Protein AF-A0A0N8GMM8-F1 (afdb_monomer_lite)

Organism: NCBI:txid229921

Secondary structure (DSSP, 8-state):
---EEEEBP--S-HHHHHHHHHHHHHHHHHHHHHHHH-----HHHHHHHHHHHHHHHHHHHHHHHHHHS--EEEE-SSEEEEE-SS-SS-EEEEGGGEEEEEEEEETTTTEEEEEEEESTTSPPEEEEGGGBSSHHHHHHHHHHHHHHHHHHHHHHHHHHHHHHHTS-------------SS-EEEEEEEEEETTTTEEEEEEEEE-SSHHHHHHHHHHS---STTEEEEEE-TTS-EEEE-SS-EEE-

Radius of gyration: 29.94 Å; chains: 1; bounding box: 63×40×87 Å

Foldseek 3Di:
DDKDKAFWDDDPCVVVLVVLVVVLVVLVVVVVCCVPVVDCDDPVVVVVSVCSNVVSVVVNVVVVVCVVDTWMWMQDLQWIWTDDDPDPDIDIDGLVQFPDWDFDQDPVVRFTWTWGDGHPPDDIDTGTPNGHPCVPVVSVVNVVSSVVSVVVVVVVVVVVVVVVVVPPPPDPDDDPDDPPQAKAWDDWDWDDDVVVRDIAIETEIEGADPVRLVVVQVVDAADDQRYKYWYQYPVRKIWIAHNVGIDID

Structure (mmCIF, N/CA/C/O backbone):
data_AF-A0A0N8GMM8-F1
#
_entry.id   AF-A0A0N8GMM8-F1
#
loop_
_atom_site.group_PDB
_atom_site.id
_atom_site.type_symbol
_atom_site.label_atom_id
_atom_site.label_alt_id
_atom_site.label_comp_id
_atom_site.label_asym_id
_atom_site.label_entity_id
_atom_site.label_seq_id
_atom_site.pdbx_PDB_ins_code
_atom_site.Cartn_x
_atom_site.Cartn_y
_atom_site.Cartn_z
_atom_site.occupancy
_atom_site.B_iso_or_equiv
_atom_site.auth_seq_id
_atom_site.auth_comp_id
_atom_site.auth_asym_id
_atom_site.auth_atom_id
_atom_site.pdbx_PDB_model_num
ATOM 1 N N . MET A 1 1 ? -2.328 -18.191 6.625 1.00 55.59 1 MET A N 1
ATOM 2 C CA . MET A 1 1 ? -2.722 -17.843 5.240 1.00 55.59 1 MET A CA 1
ATOM 3 C C . MET A 1 1 ? -1.624 -18.274 4.293 1.00 55.59 1 MET A C 1
ATOM 5 O O . MET A 1 1 ? -0.471 -18.222 4.694 1.00 55.59 1 MET A O 1
ATOM 9 N N . GLN A 1 2 ? -1.973 -18.723 3.088 1.00 65.06 2 GLN A N 1
ATOM 10 C CA . GLN A 1 2 ? -0.999 -19.097 2.061 1.00 65.06 2 GLN A CA 1
ATOM 11 C C . GLN A 1 2 ? -0.524 -17.836 1.319 1.00 65.06 2 GLN A C 1
ATOM 13 O O . GLN A 1 2 ? -1.350 -17.007 0.934 1.00 65.06 2 GLN A O 1
ATOM 18 N N . GLU A 1 3 ? 0.791 -17.688 1.150 1.00 73.06 3 GLU A N 1
ATOM 19 C CA . GLU A 1 3 ? 1.417 -16.602 0.383 1.00 73.06 3 GLU A CA 1
ATOM 20 C C . GLU A 1 3 ? 0.880 -16.597 -1.055 1.00 73.06 3 GLU A C 1
ATOM 22 O O . GLU A 1 3 ? 0.891 -17.623 -1.738 1.00 73.06 3 GLU A O 1
ATOM 27 N N . THR A 1 4 ? 0.371 -15.450 -1.507 1.00 76.75 4 THR A N 1
ATOM 28 C CA . THR A 1 4 ? -0.183 -15.288 -2.858 1.00 76.75 4 THR A CA 1
ATOM 29 C C . THR A 1 4 ? 0.631 -14.261 -3.632 1.00 76.75 4 THR A C 1
ATOM 31 O O . THR A 1 4 ? 0.754 -13.117 -3.202 1.00 76.75 4 THR A O 1
ATOM 34 N N . LYS A 1 5 ? 1.177 -14.658 -4.785 1.00 75.12 5 LYS A N 1
ATOM 35 C CA . LYS A 1 5 ? 2.000 -13.793 -5.641 1.00 75.12 5 LYS A CA 1
ATOM 36 C C . LYS A 1 5 ? 1.261 -13.434 -6.918 1.00 75.12 5 LYS A C 1
ATOM 38 O O . LYS A 1 5 ? 0.792 -14.316 -7.633 1.00 75.12 5 LYS A O 1
ATOM 43 N N . PHE A 1 6 ? 1.221 -12.144 -7.224 1.00 70.50 6 PHE A N 1
ATOM 44 C CA . PHE A 1 6 ? 0.694 -11.602 -8.467 1.00 70.50 6 PHE A CA 1
ATOM 45 C C . PHE A 1 6 ? 1.817 -10.955 -9.262 1.00 70.50 6 PHE A C 1
ATOM 47 O O . PHE A 1 6 ? 2.518 -10.076 -8.762 1.00 70.50 6 PHE A O 1
ATOM 54 N N . ALA A 1 7 ? 1.968 -11.368 -10.517 1.00 67.50 7 ALA A N 1
ATOM 55 C CA . ALA A 1 7 ? 2.787 -10.633 -11.467 1.00 67.50 7 ALA A CA 1
ATOM 56 C C . ALA A 1 7 ? 2.013 -9.391 -11.928 1.00 67.50 7 ALA A C 1
ATOM 58 O O . ALA A 1 7 ? 0.863 -9.490 -12.360 1.00 67.50 7 ALA A O 1
ATOM 59 N N . LEU A 1 8 ? 2.642 -8.223 -11.840 1.00 65.69 8 LEU A N 1
ATOM 60 C CA . LEU A 1 8 ? 2.129 -7.003 -12.444 1.00 65.69 8 LEU A CA 1
ATOM 61 C C . LEU A 1 8 ? 2.438 -7.027 -13.947 1.00 65.69 8 LEU A C 1
ATOM 63 O O . LEU A 1 8 ? 3.500 -7.475 -14.394 1.00 65.69 8 LEU A O 1
ATOM 67 N N . ARG A 1 9 ? 1.473 -6.559 -14.738 1.00 61.53 9 ARG A N 1
ATOM 68 C CA . ARG A 1 9 ? 1.496 -6.590 -16.196 1.00 61.53 9 ARG A CA 1
ATOM 69 C C . ARG A 1 9 ? 2.729 -5.842 -16.694 1.00 61.53 9 ARG A C 1
ATOM 71 O O . ARG A 1 9 ? 2.879 -4.637 -16.480 1.00 61.53 9 ARG A O 1
ATOM 78 N N . LYS A 1 10 ? 3.601 -6.539 -17.428 1.00 55.66 10 LYS A N 1
ATOM 79 C CA . LYS A 1 10 ? 4.650 -5.883 -18.216 1.00 55.66 10 LYS A CA 1
ATOM 80 C C . LYS A 1 10 ? 3.938 -4.970 -19.216 1.00 55.66 10 LYS A C 1
ATOM 82 O O . LYS A 1 10 ? 3.247 -5.456 -20.113 1.00 55.66 10 LYS A O 1
ATOM 87 N N . LYS A 1 11 ? 4.095 -3.645 -19.085 1.00 53.28 11 LYS A N 1
ATOM 88 C CA . LYS A 1 11 ? 3.743 -2.697 -20.161 1.00 53.28 11 LYS A CA 1
ATOM 89 C C . LYS A 1 11 ? 4.318 -3.272 -21.464 1.00 53.28 11 LYS A C 1
ATOM 91 O O . LYS A 1 11 ? 5.389 -3.873 -21.402 1.00 53.28 11 LYS A O 1
ATOM 96 N N . LYS A 1 12 ? 3.627 -3.159 -22.610 1.00 49.91 12 LYS A N 1
ATOM 97 C CA . LYS A 1 12 ? 4.082 -3.682 -23.922 1.00 49.91 12 LYS A CA 1
ATOM 98 C C . LYS A 1 12 ? 5.431 -3.060 -24.323 1.00 49.91 12 LYS A C 1
ATOM 100 O O . LYS A 1 12 ? 5.503 -2.154 -25.141 1.00 49.91 12 LYS A O 1
ATOM 105 N N . ILE A 1 13 ? 6.503 -3.546 -23.716 1.00 51.81 13 ILE A N 1
ATOM 106 C CA . ILE A 1 13 ? 7.885 -3.108 -23.889 1.00 51.81 13 ILE A CA 1
ATOM 107 C C . ILE A 1 13 ? 8.495 -3.833 -25.094 1.00 51.81 13 ILE A C 1
ATOM 109 O O . ILE A 1 13 ? 9.453 -3.344 -25.674 1.00 51.81 13 ILE A O 1
ATOM 113 N N . GLY A 1 14 ? 7.895 -4.945 -25.542 1.00 48.00 14 GLY A N 1
ATOM 114 C CA . GLY A 1 14 ? 8.404 -5.776 -26.637 1.00 48.00 14 GLY A CA 1
ATOM 115 C C . GLY A 1 14 ? 8.616 -5.035 -27.963 1.00 48.00 14 GLY A C 1
ATOM 116 O O . GLY A 1 14 ? 9.670 -5.186 -28.567 1.00 48.00 14 GLY A O 1
ATOM 117 N N . CYS A 1 15 ? 7.680 -4.183 -28.403 1.00 50.16 15 CYS A N 1
ATOM 118 C CA . CYS A 1 15 ? 7.857 -3.431 -29.656 1.00 50.16 15 CYS A CA 1
ATOM 119 C C . CYS A 1 15 ? 8.945 -2.354 -29.553 1.00 50.16 15 CYS A C 1
ATOM 121 O O . CYS A 1 15 ? 9.707 -2.164 -30.498 1.00 50.16 15 CYS A O 1
ATOM 123 N N . VAL A 1 16 ? 9.048 -1.680 -28.403 1.00 55.53 16 VAL A N 1
ATOM 124 C CA . VAL A 1 16 ? 10.102 -0.683 -28.155 1.00 55.53 16 VAL A CA 1
ATOM 125 C C . VAL A 1 16 ? 11.463 -1.370 -28.050 1.00 55.53 16 VAL A C 1
ATOM 127 O O . VAL A 1 16 ? 12.435 -0.876 -28.606 1.00 55.53 16 VAL A O 1
ATOM 130 N N . PHE A 1 17 ? 11.518 -2.541 -27.413 1.00 58.94 17 PHE A N 1
ATOM 131 C CA . PHE A 1 17 ? 12.722 -3.354 -27.269 1.00 58.94 17 PHE A CA 1
ATOM 132 C C . PHE A 1 17 ? 13.253 -3.833 -28.623 1.00 58.94 17 PHE A C 1
ATOM 134 O O . PHE A 1 17 ? 14.419 -3.607 -28.920 1.00 58.94 17 PHE A O 1
ATOM 141 N N . ILE A 1 18 ? 12.398 -4.402 -29.483 1.00 62.62 18 ILE A N 1
ATOM 142 C CA . ILE A 1 18 ? 12.801 -4.842 -30.830 1.00 62.62 18 ILE A CA 1
ATOM 143 C C . ILE A 1 18 ? 13.294 -3.651 -31.664 1.00 62.62 18 ILE A C 1
ATOM 145 O O . ILE A 1 18 ? 14.348 -3.739 -32.293 1.00 62.62 18 ILE A O 1
ATOM 149 N N . GLY A 1 19 ? 12.572 -2.524 -31.630 1.00 61.94 19 GLY A N 1
ATOM 150 C CA . GLY A 1 19 ? 12.969 -1.304 -32.336 1.00 61.94 19 GLY A CA 1
ATOM 151 C C . GLY A 1 19 ? 14.328 -0.768 -31.878 1.00 61.94 19 GLY A C 1
ATOM 152 O O . GLY A 1 19 ? 15.179 -0.472 -32.714 1.00 61.94 19 GLY A O 1
ATOM 153 N N . LEU A 1 20 ? 14.569 -0.705 -30.563 1.00 63.50 20 LEU A N 1
ATOM 154 C CA . LEU A 1 20 ? 15.839 -0.228 -30.008 1.00 63.50 20 LEU A CA 1
ATOM 155 C C . LEU A 1 20 ? 16.997 -1.205 -30.233 1.00 63.50 20 LEU A C 1
ATOM 157 O O . LEU A 1 20 ? 18.107 -0.759 -30.507 1.00 63.50 20 LEU A O 1
ATOM 161 N N . SER A 1 21 ? 16.764 -2.516 -30.133 1.00 63.47 21 SER A N 1
ATOM 162 C CA . SER A 1 21 ? 17.795 -3.528 -30.389 1.00 63.47 21 SER A CA 1
ATOM 163 C C . SER A 1 21 ? 18.274 -3.481 -31.837 1.00 63.47 21 SER A C 1
ATOM 165 O O . SER A 1 21 ? 19.478 -3.516 -32.077 1.00 63.47 21 SER A O 1
ATOM 167 N N . LEU A 1 22 ? 17.356 -3.327 -32.798 1.00 67.25 22 LEU A N 1
ATOM 168 C CA . LEU A 1 22 ? 17.721 -3.115 -34.200 1.00 67.25 22 LEU A CA 1
ATOM 169 C C . LEU A 1 22 ? 18.524 -1.819 -34.369 1.00 67.25 22 LEU A C 1
ATOM 171 O O . LEU A 1 22 ? 19.563 -1.829 -35.025 1.00 67.25 22 LEU A O 1
ATOM 175 N N . PHE A 1 23 ? 18.105 -0.727 -33.722 1.00 65.00 23 PHE A N 1
ATOM 176 C CA . PHE A 1 23 ? 18.811 0.558 -33.780 1.00 65.00 23 PHE A CA 1
ATOM 177 C C . PHE A 1 23 ? 20.231 0.487 -33.193 1.00 65.00 23 PHE A C 1
ATOM 179 O O . PHE A 1 23 ? 21.165 1.060 -33.751 1.00 65.00 23 PHE A O 1
ATOM 186 N N . PHE A 1 24 ? 20.416 -0.259 -32.101 1.00 67.56 24 PHE A N 1
ATOM 187 C CA . PHE A 1 24 ? 21.717 -0.493 -31.476 1.00 67.56 24 PHE A CA 1
ATOM 188 C C . PHE A 1 24 ? 22.650 -1.317 -32.375 1.00 67.56 24 PHE A C 1
ATOM 190 O O . PHE A 1 24 ? 23.814 -0.954 -32.545 1.00 67.56 24 PHE A O 1
ATOM 197 N N . ILE A 1 25 ? 22.135 -2.376 -33.013 1.00 71.69 25 ILE A N 1
ATOM 198 C CA . ILE A 1 25 ? 22.893 -3.172 -33.992 1.00 71.69 25 ILE A CA 1
ATOM 199 C C . ILE A 1 25 ? 23.332 -2.287 -35.167 1.00 71.69 25 ILE A C 1
ATOM 201 O O . ILE A 1 25 ? 24.504 -2.313 -35.539 1.00 71.69 25 ILE A O 1
ATOM 205 N N . PHE A 1 26 ? 22.439 -1.447 -35.702 1.00 68.25 26 PHE A N 1
ATOM 206 C CA . PHE A 1 26 ? 22.791 -0.480 -36.749 1.00 68.25 26 PHE A CA 1
ATOM 207 C C . PHE A 1 26 ? 23.859 0.523 -36.290 1.00 68.25 26 PHE A C 1
ATOM 209 O O . PHE A 1 26 ? 24.772 0.825 -37.058 1.00 68.25 26 PHE A O 1
ATOM 216 N N . GLY A 1 27 ? 23.794 0.993 -35.041 1.00 67.50 27 GLY A N 1
ATOM 217 C CA . GLY A 1 27 ? 24.806 1.871 -34.449 1.00 67.50 27 GLY A CA 1
ATOM 218 C C . GLY A 1 27 ? 26.192 1.223 -34.365 1.00 67.50 27 GLY A C 1
ATOM 219 O O . GLY A 1 27 ? 27.181 1.847 -34.747 1.00 67.50 27 GLY A O 1
ATOM 220 N N . ILE A 1 28 ? 26.271 -0.044 -33.942 1.00 70.31 28 ILE A N 1
ATOM 221 C CA . ILE A 1 28 ? 27.531 -0.807 -33.924 1.00 70.31 28 ILE A CA 1
ATOM 222 C C . ILE A 1 28 ? 28.065 -0.999 -35.344 1.00 70.31 28 ILE A C 1
ATOM 224 O O . ILE A 1 28 ? 29.244 -0.752 -35.586 1.00 70.31 28 ILE A O 1
ATOM 228 N N . VAL A 1 29 ? 27.215 -1.404 -36.292 1.00 70.81 29 VAL A N 1
ATOM 229 C CA . VAL A 1 29 ? 27.623 -1.611 -37.690 1.00 70.81 29 VAL A CA 1
ATOM 230 C C . VAL A 1 29 ? 28.161 -0.315 -38.297 1.00 70.81 29 VAL A C 1
ATOM 232 O O . VAL A 1 29 ? 29.208 -0.340 -38.938 1.00 70.81 29 VAL A O 1
ATOM 235 N N . ALA A 1 30 ? 27.507 0.823 -38.047 1.00 66.44 30 ALA A N 1
ATOM 236 C CA . ALA A 1 30 ? 27.977 2.128 -38.502 1.00 66.44 30 ALA A CA 1
ATOM 237 C C . ALA A 1 30 ? 29.319 2.520 -37.861 1.00 66.44 30 ALA A C 1
ATOM 239 O O . ALA A 1 30 ? 30.209 2.997 -38.561 1.00 66.44 30 ALA A O 1
ATOM 240 N N . ALA A 1 31 ? 29.504 2.277 -36.559 1.00 65.69 31 ALA A N 1
ATOM 241 C CA . ALA A 1 31 ? 30.761 2.557 -35.865 1.00 65.69 31 ALA A CA 1
ATOM 242 C C . ALA A 1 31 ? 31.920 1.684 -36.378 1.00 65.69 31 ALA A C 1
ATOM 244 O O . ALA A 1 31 ? 33.008 2.195 -36.643 1.00 65.69 31 ALA A O 1
ATOM 245 N N . VAL A 1 32 ? 31.680 0.384 -36.578 1.00 68.06 32 VAL A N 1
ATOM 246 C CA . VAL A 1 32 ? 32.664 -0.562 -37.128 1.00 68.06 32 VAL A CA 1
ATOM 247 C C . VAL A 1 32 ? 32.999 -0.215 -38.579 1.00 68.06 32 VAL A C 1
ATOM 249 O O . VAL A 1 32 ? 34.173 -0.183 -38.942 1.00 68.06 32 VAL A O 1
ATOM 252 N N . ALA A 1 33 ? 31.997 0.118 -39.398 1.00 65.06 33 ALA A N 1
ATOM 253 C CA . ALA A 1 33 ? 32.210 0.597 -40.760 1.00 65.06 33 ALA A CA 1
ATOM 254 C C . ALA A 1 33 ? 33.059 1.877 -40.773 1.00 65.06 33 ALA A C 1
ATOM 256 O O . ALA A 1 33 ? 33.990 1.978 -41.564 1.00 65.06 33 ALA A O 1
ATOM 257 N N . ASN A 1 34 ? 32.815 2.815 -39.856 1.00 63.66 34 ASN A N 1
ATOM 258 C CA . ASN A 1 34 ? 33.606 4.039 -39.735 1.00 63.66 34 ASN A CA 1
ATOM 259 C C . ASN A 1 34 ? 35.070 3.757 -39.350 1.00 63.66 34 ASN A C 1
ATOM 261 O O . ASN A 1 34 ? 35.981 4.389 -39.878 1.00 63.66 34 ASN A O 1
ATOM 265 N N . MET A 1 35 ? 35.293 2.783 -38.461 1.00 63.09 35 MET A N 1
ATOM 266 C CA . MET A 1 35 ? 36.619 2.414 -37.951 1.00 63.09 35 MET A CA 1
ATOM 267 C C . MET A 1 35 ? 37.453 1.612 -38.964 1.00 63.09 35 MET A C 1
ATOM 269 O O . MET A 1 35 ? 38.666 1.785 -39.022 1.00 63.09 35 MET A O 1
ATOM 273 N N . ILE A 1 36 ? 36.816 0.752 -39.769 1.00 65.69 36 ILE A N 1
ATOM 274 C CA . ILE A 1 36 ? 37.492 -0.104 -40.761 1.00 65.69 36 ILE A CA 1
ATOM 275 C C . ILE A 1 36 ? 37.637 0.602 -42.115 1.00 65.69 36 ILE A C 1
ATOM 277 O O . ILE A 1 36 ? 38.670 0.476 -42.768 1.00 65.69 36 ILE A O 1
ATOM 281 N N . LEU A 1 37 ? 36.610 1.335 -42.557 1.00 59.81 37 LEU A N 1
ATOM 282 C CA . LEU A 1 37 ? 36.553 1.928 -43.899 1.00 59.81 37 LEU A CA 1
ATOM 283 C C . LEU A 1 37 ? 37.004 3.396 -43.933 1.00 59.81 37 LEU A C 1
ATOM 285 O O . LEU A 1 37 ? 36.969 4.011 -44.995 1.00 59.81 37 LEU A O 1
ATOM 289 N N . ASN A 1 38 ? 37.440 3.955 -42.796 1.00 59.94 38 ASN A N 1
ATOM 290 C CA . ASN A 1 38 ? 37.986 5.313 -42.684 1.00 59.94 38 ASN A CA 1
ATOM 291 C C . ASN A 1 38 ? 37.037 6.398 -43.240 1.00 59.94 38 ASN A C 1
ATOM 293 O O . ASN A 1 38 ? 37.468 7.397 -43.820 1.00 59.94 38 ASN A O 1
ATOM 297 N N . PHE A 1 39 ? 35.723 6.193 -43.093 1.00 57.31 39 PHE A N 1
ATOM 298 C CA . PHE A 1 39 ? 34.734 7.194 -43.480 1.00 57.31 39 PHE A CA 1
ATOM 299 C C . PHE A 1 39 ? 34.878 8.420 -42.565 1.00 57.31 39 PHE A C 1
ATOM 301 O O . PHE A 1 39 ? 34.863 8.329 -41.342 1.00 57.31 39 PHE A O 1
ATOM 308 N N . SER A 1 40 ? 35.032 9.604 -43.151 1.00 57.72 40 SER A N 1
ATOM 309 C CA . SER A 1 40 ? 35.001 10.861 -42.403 1.00 57.72 40 SER A CA 1
ATOM 310 C C . SER A 1 40 ? 33.545 11.298 -42.245 1.00 57.72 40 SER A C 1
ATOM 312 O O . SER A 1 40 ? 33.056 12.176 -42.953 1.00 57.72 40 SER A O 1
ATOM 314 N N . PHE A 1 41 ? 32.806 10.656 -41.340 1.00 55.53 41 PHE A N 1
ATOM 315 C CA . PHE A 1 41 ? 31.598 11.294 -40.826 1.00 55.53 41 PHE A CA 1
ATOM 316 C C . PHE A 1 41 ? 32.028 12.509 -40.002 1.00 55.53 41 PHE A C 1
ATOM 318 O O . PHE A 1 41 ? 32.952 12.409 -39.193 1.00 55.53 41 PHE A O 1
ATOM 325 N N . SER A 1 42 ? 31.396 13.668 -40.230 1.00 59.50 42 SER A N 1
ATOM 326 C CA . SER A 1 42 ? 31.729 14.890 -39.491 1.00 59.50 42 SER A CA 1
ATOM 327 C C . SER A 1 42 ? 31.742 14.596 -37.988 1.00 59.50 42 SER A C 1
ATOM 329 O O . SER A 1 42 ? 30.945 13.793 -37.493 1.00 59.50 42 SER A O 1
ATOM 331 N N . THR A 1 43 ? 32.662 15.218 -37.252 1.00 61.47 43 THR A N 1
ATOM 332 C CA . THR A 1 43 ? 32.881 14.981 -35.813 1.00 61.47 43 THR A C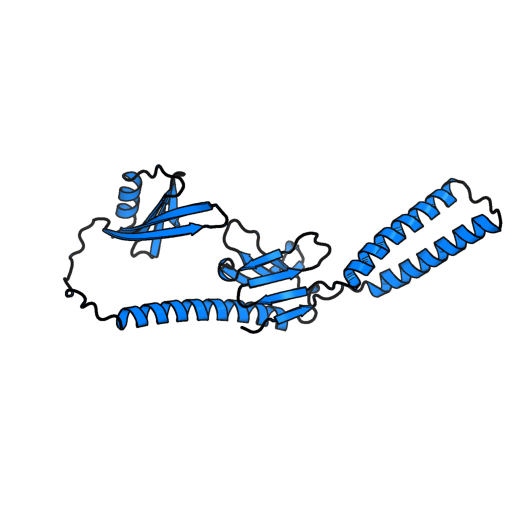A 1
ATOM 333 C C . THR A 1 43 ? 31.586 15.030 -34.995 1.00 61.47 43 THR A C 1
ATOM 335 O O . THR A 1 43 ? 31.440 14.299 -34.018 1.00 61.47 43 THR A O 1
ATOM 338 N N . VAL A 1 44 ? 30.602 15.813 -35.440 1.00 59.03 44 VAL A N 1
ATOM 339 C CA . VAL A 1 44 ? 29.260 15.903 -34.854 1.00 59.03 44 VAL A CA 1
ATOM 340 C C . VAL A 1 44 ? 28.463 14.604 -35.016 1.00 59.03 44 VAL A C 1
ATOM 342 O O . VAL 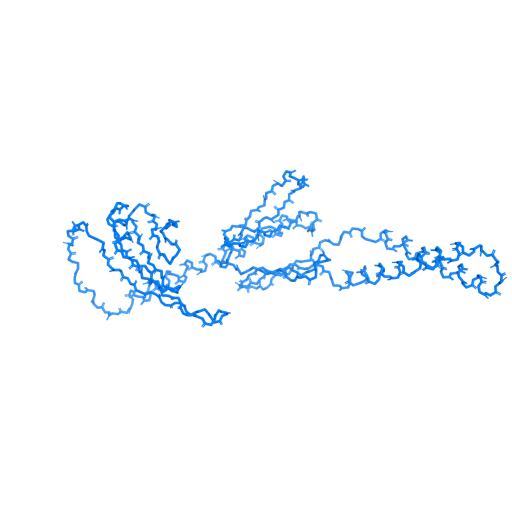A 1 44 ? 27.874 14.134 -34.046 1.00 59.03 44 VAL A O 1
ATOM 345 N N . LEU A 1 45 ? 28.466 13.988 -36.201 1.00 62.72 45 LEU A N 1
ATOM 346 C CA . LEU A 1 45 ? 27.726 12.749 -36.468 1.00 62.72 45 LEU A CA 1
ATOM 347 C C . LEU A 1 45 ? 28.322 11.551 -35.719 1.00 62.72 45 LEU A C 1
ATOM 349 O O . LEU A 1 45 ? 27.576 10.743 -35.167 1.00 62.72 45 LEU A O 1
ATOM 353 N N . GLY A 1 46 ? 29.654 11.480 -35.625 1.00 63.56 46 GLY A N 1
ATOM 354 C CA . GLY A 1 46 ? 30.338 10.473 -34.807 1.00 63.56 46 GLY A CA 1
ATOM 355 C C . GLY A 1 46 ? 30.022 10.620 -33.314 1.00 63.56 46 GLY A C 1
ATOM 356 O O . GLY A 1 46 ? 29.693 9.641 -32.647 1.00 63.56 46 GLY A O 1
ATOM 357 N N . SER A 1 47 ? 30.030 11.855 -32.804 1.00 62.66 47 SER A N 1
ATOM 358 C CA . SER A 1 47 ? 29.677 12.152 -31.406 1.00 62.66 47 SER A CA 1
ATOM 359 C C . SER A 1 47 ? 28.225 11.784 -31.087 1.00 62.66 47 SER A C 1
ATOM 361 O O . SER A 1 47 ? 27.945 11.196 -30.042 1.00 62.66 47 SER A O 1
ATOM 363 N N . LEU A 1 48 ? 27.300 12.091 -32.004 1.00 64.62 48 LEU A N 1
ATOM 364 C CA . LEU A 1 48 ? 25.880 11.774 -31.860 1.00 64.62 48 LEU A CA 1
ATOM 365 C C . LEU A 1 48 ? 25.642 10.259 -31.847 1.00 64.62 48 LEU A C 1
ATOM 367 O O . LEU A 1 48 ? 24.859 9.770 -31.036 1.00 64.62 48 LEU A O 1
ATOM 371 N N . ALA A 1 49 ? 26.348 9.517 -32.706 1.00 65.94 49 ALA A N 1
ATOM 372 C CA . ALA A 1 49 ? 26.277 8.060 -32.755 1.00 65.94 49 ALA A CA 1
ATOM 373 C C . ALA A 1 49 ? 26.789 7.421 -31.454 1.00 65.94 49 ALA A C 1
ATOM 375 O O . ALA A 1 49 ? 26.139 6.523 -30.924 1.00 65.94 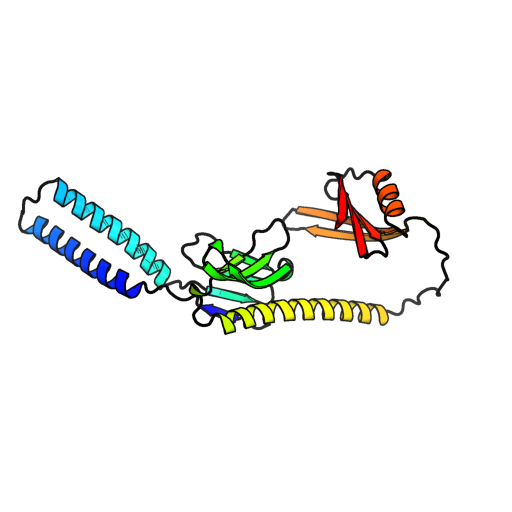49 ALA A O 1
ATOM 376 N N . ILE A 1 50 ? 27.896 7.917 -30.888 1.00 67.06 50 ILE A N 1
ATOM 377 C CA . ILE A 1 50 ? 28.434 7.427 -29.608 1.00 67.06 50 ILE A CA 1
ATOM 378 C C . ILE A 1 50 ? 27.455 7.702 -28.458 1.00 67.06 50 ILE A C 1
ATOM 380 O O . ILE A 1 50 ? 27.172 6.802 -27.669 1.00 67.06 50 ILE A O 1
ATOM 384 N N . LEU A 1 51 ? 26.886 8.910 -28.382 1.00 66.44 51 LEU A N 1
ATOM 385 C CA . LEU A 1 51 ? 25.861 9.250 -27.385 1.00 66.44 51 LEU A CA 1
ATOM 386 C C . LEU A 1 51 ? 24.620 8.355 -27.503 1.00 66.44 51 LEU A C 1
ATOM 388 O O . LEU A 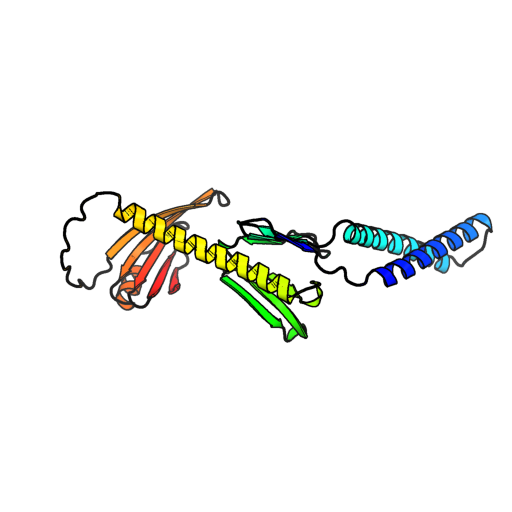1 51 ? 24.099 7.896 -26.487 1.00 66.44 51 LEU A O 1
ATOM 392 N N . LEU A 1 52 ? 24.179 8.062 -28.727 1.00 65.38 52 LEU A N 1
ATOM 393 C CA . LEU A 1 52 ? 23.064 7.152 -28.999 1.00 65.38 52 LEU A CA 1
ATOM 394 C C . LEU A 1 52 ? 23.368 5.710 -28.581 1.00 65.38 52 LEU A C 1
ATOM 396 O O . LEU A 1 52 ? 22.514 5.063 -27.979 1.00 65.38 52 LEU A O 1
ATOM 400 N N . VAL A 1 53 ? 24.574 5.211 -28.858 1.00 67.50 53 VAL A N 1
ATOM 401 C CA . VAL A 1 53 ? 24.998 3.854 -28.482 1.00 67.50 53 VAL A CA 1
ATOM 402 C C . VAL A 1 53 ? 25.124 3.729 -26.961 1.00 67.50 53 VAL A C 1
ATOM 404 O O . VAL A 1 53 ? 24.567 2.797 -26.385 1.00 67.50 53 VAL A O 1
ATOM 407 N N . CYS A 1 54 ? 25.775 4.683 -26.288 1.00 66.06 54 CYS A N 1
ATOM 408 C CA . CYS A 1 54 ? 25.924 4.678 -24.829 1.00 66.06 54 CYS A CA 1
ATOM 409 C C . CYS A 1 54 ? 24.581 4.873 -24.104 1.00 66.06 54 CYS A C 1
ATOM 411 O O . CYS A 1 54 ? 24.285 4.154 -23.148 1.00 66.06 54 CYS A O 1
ATOM 413 N N . GLY A 1 55 ? 23.739 5.797 -24.579 1.00 65.44 55 GLY A N 1
ATOM 414 C CA . GLY A 1 55 ? 22.390 6.007 -24.047 1.00 65.44 55 GLY A CA 1
ATOM 415 C C . GLY A 1 55 ? 21.473 4.804 -24.286 1.00 65.44 55 GLY A C 1
ATOM 416 O O . GLY A 1 55 ? 20.740 4.392 -23.385 1.00 65.44 55 GLY A O 1
ATOM 417 N N . GLY A 1 56 ? 21.569 4.185 -25.466 1.00 66.56 56 GLY A N 1
ATOM 418 C CA . GLY A 1 56 ? 20.856 2.958 -25.815 1.00 66.56 56 GLY A CA 1
ATOM 419 C C . GLY A 1 56 ? 21.268 1.769 -24.947 1.00 66.56 56 GLY A C 1
ATOM 420 O O . GLY A 1 56 ? 20.398 1.035 -24.482 1.00 66.56 56 GLY A O 1
ATOM 421 N N . LEU A 1 57 ? 22.565 1.612 -24.657 1.00 65.88 57 LEU A N 1
ATOM 422 C CA . LEU A 1 57 ? 23.082 0.552 -23.784 1.00 65.88 57 LEU A CA 1
ATOM 423 C C . LEU A 1 57 ? 22.590 0.717 -22.337 1.00 65.88 57 LEU A C 1
ATOM 425 O O . LEU A 1 57 ? 22.124 -0.247 -21.730 1.00 65.88 57 LEU A O 1
ATOM 429 N N . GLY A 1 58 ? 22.637 1.940 -21.799 1.00 64.50 58 GLY A N 1
ATOM 430 C CA . GLY A 1 58 ? 22.117 2.239 -20.463 1.00 64.50 58 GLY A CA 1
ATOM 431 C C . GLY A 1 58 ? 20.621 1.937 -20.349 1.00 64.50 58 GLY A C 1
ATOM 432 O O . GLY A 1 58 ? 20.186 1.261 -19.417 1.00 64.50 58 GLY A O 1
ATOM 433 N N . TYR A 1 59 ? 19.836 2.352 -21.344 1.00 64.50 59 TYR A N 1
ATOM 434 C CA . TYR A 1 59 ? 18.404 2.063 -21.389 1.00 64.50 59 TYR A CA 1
ATOM 435 C C . TYR A 1 59 ? 18.113 0.562 -21.551 1.00 64.50 59 TYR A C 1
ATOM 437 O O . TYR A 1 59 ? 17.213 0.035 -20.897 1.00 64.50 59 TYR A O 1
ATOM 445 N N . PHE A 1 60 ? 18.900 -0.151 -22.361 1.00 64.75 60 PHE A N 1
ATOM 446 C CA . PHE A 1 60 ? 18.792 -1.599 -22.547 1.00 64.75 60 PHE A CA 1
ATOM 447 C C . PHE A 1 60 ? 19.074 -2.378 -21.255 1.00 64.75 60 PHE A C 1
ATOM 449 O O . PHE A 1 60 ? 18.344 -3.319 -20.941 1.00 64.75 60 PHE A O 1
ATOM 456 N N . LEU A 1 61 ? 20.084 -1.978 -20.477 1.00 65.31 61 LEU A N 1
ATOM 457 C CA . LEU A 1 61 ? 20.397 -2.588 -19.179 1.00 65.31 61 LEU A CA 1
ATOM 458 C C . LEU A 1 61 ? 19.270 -2.376 -18.159 1.00 65.31 61 LEU A C 1
ATOM 460 O O . LEU A 1 61 ? 18.873 -3.308 -17.459 1.00 65.31 61 LEU A O 1
ATOM 464 N N . VAL A 1 62 ? 18.688 -1.175 -18.120 1.00 62.94 62 VAL A N 1
ATOM 465 C CA . VAL A 1 62 ? 17.518 -0.893 -17.272 1.00 62.94 62 VAL A CA 1
ATOM 466 C C . VAL A 1 62 ? 16.310 -1.728 -17.714 1.00 62.94 62 VAL A C 1
ATOM 468 O O . VAL A 1 62 ? 15.630 -2.322 -16.876 1.00 62.94 62 VAL A O 1
ATOM 471 N N . LEU A 1 63 ? 16.065 -1.847 -19.023 1.00 60.09 63 LEU A N 1
ATOM 472 C CA . LEU A 1 63 ? 14.972 -2.664 -19.558 1.00 60.09 63 LEU A CA 1
ATOM 473 C C . LEU A 1 63 ? 15.154 -4.159 -19.285 1.00 60.09 63 LEU A C 1
ATOM 475 O O . LEU A 1 63 ? 14.194 -4.828 -18.916 1.00 60.09 63 LEU A O 1
ATOM 479 N N . THR A 1 64 ? 16.360 -4.695 -19.473 1.00 59.75 64 THR A N 1
ATOM 480 C CA . THR A 1 64 ? 16.660 -6.112 -19.207 1.00 59.75 64 THR A CA 1
ATOM 481 C C . THR A 1 64 ? 16.549 -6.437 -17.722 1.00 59.75 64 THR A C 1
ATOM 483 O O . THR A 1 64 ? 15.991 -7.478 -17.378 1.00 59.75 64 THR A O 1
ATOM 486 N N . SER A 1 65 ? 16.955 -5.522 -16.839 1.00 58.56 65 SER A N 1
ATOM 487 C CA . SER A 1 65 ? 16.716 -5.641 -15.396 1.00 58.56 65 SER A CA 1
ATOM 488 C C . SER A 1 65 ? 15.216 -5.716 -15.061 1.00 58.56 65 SER A C 1
ATOM 490 O O . SER A 1 65 ? 14.786 -6.623 -14.348 1.00 58.56 65 SER A O 1
ATOM 492 N N . LEU A 1 66 ? 14.390 -4.848 -15.661 1.00 57.00 66 LEU A N 1
ATOM 493 C CA . LEU A 1 66 ? 12.924 -4.870 -15.505 1.00 57.00 66 LEU A CA 1
ATOM 494 C C . LEU A 1 66 ? 12.258 -6.114 -16.121 1.00 57.00 66 LEU A C 1
ATOM 496 O O . LEU A 1 66 ? 11.205 -6.558 -15.664 1.00 57.00 66 LEU A O 1
ATOM 500 N N . LEU A 1 67 ? 12.835 -6.672 -17.187 1.00 58.25 67 LEU A N 1
ATOM 501 C CA . LEU A 1 67 ? 12.330 -7.885 -17.829 1.00 58.25 67 LEU A CA 1
ATOM 502 C C . LEU A 1 67 ? 12.651 -9.144 -17.016 1.00 58.25 67 LEU A C 1
ATOM 504 O O . LEU A 1 67 ? 11.805 -10.043 -16.979 1.00 58.25 67 LEU A O 1
ATOM 508 N N . ASN A 1 68 ? 13.823 -9.197 -16.378 1.00 57.47 68 ASN A N 1
ATOM 509 C CA . ASN A 1 68 ? 14.275 -10.340 -15.582 1.00 57.47 68 ASN A CA 1
ATOM 510 C C . ASN A 1 68 ? 13.708 -10.340 -14.155 1.00 57.47 68 ASN A C 1
ATOM 512 O O . ASN A 1 68 ? 13.481 -11.415 -13.611 1.00 57.47 68 ASN A O 1
ATOM 516 N N . ASN A 1 69 ? 13.414 -9.168 -13.584 1.00 56.66 69 ASN A N 1
ATOM 517 C CA . ASN A 1 69 ? 12.733 -9.030 -12.296 1.00 56.66 69 ASN A CA 1
ATOM 518 C C . ASN A 1 69 ? 11.354 -8.395 -12.513 1.00 56.66 69 ASN A C 1
ATOM 520 O O . ASN A 1 69 ? 11.219 -7.172 -12.394 1.00 56.66 69 ASN A O 1
ATOM 524 N N . PRO A 1 70 ? 10.336 -9.190 -12.899 1.00 58.41 70 PRO A N 1
ATOM 525 C CA . PRO A 1 70 ? 9.010 -8.652 -13.123 1.00 58.41 70 PRO A CA 1
ATOM 526 C C . PRO A 1 70 ? 8.491 -8.002 -11.835 1.00 58.41 70 PRO A C 1
ATOM 528 O O . PRO A 1 70 ? 8.735 -8.522 -10.748 1.00 58.41 70 PRO A O 1
ATOM 531 N N . PRO A 1 71 ? 7.770 -6.880 -11.949 1.00 66.56 71 PRO A N 1
ATOM 532 C CA . PRO A 1 71 ? 7.109 -6.284 -10.808 1.00 66.56 71 PRO A CA 1
ATOM 533 C C . PRO A 1 71 ? 6.111 -7.289 -10.208 1.00 66.56 71 PRO A C 1
ATOM 535 O O . PRO A 1 71 ? 5.271 -7.833 -10.925 1.00 66.56 71 PRO A O 1
ATOM 538 N N . THR A 1 72 ? 6.226 -7.582 -8.917 1.00 71.88 72 THR A N 1
ATOM 539 C CA . THR A 1 72 ? 5.400 -8.555 -8.199 1.00 71.88 72 THR A CA 1
ATOM 540 C C . THR A 1 72 ? 4.754 -7.931 -6.976 1.00 71.88 72 THR A C 1
ATOM 542 O O . THR A 1 72 ? 5.416 -7.246 -6.196 1.00 71.88 72 THR A O 1
ATOM 545 N N . VAL A 1 73 ? 3.477 -8.241 -6.776 1.00 76.62 73 VAL A N 1
ATOM 546 C CA . VAL A 1 73 ? 2.778 -8.012 -5.513 1.00 76.62 73 VAL A CA 1
ATOM 547 C C . VAL A 1 73 ? 2.692 -9.339 -4.775 1.00 76.62 73 VAL A C 1
ATOM 549 O O . VAL A 1 73 ? 2.138 -10.307 -5.297 1.00 76.62 73 VAL A O 1
ATOM 552 N N . THR A 1 74 ? 3.227 -9.378 -3.566 1.00 79.88 74 THR A N 1
ATOM 553 C CA . THR A 1 74 ? 3.175 -10.531 -2.673 1.00 79.88 74 THR A CA 1
ATOM 554 C C . THR A 1 74 ? 2.226 -10.215 -1.524 1.00 79.88 74 THR A C 1
ATOM 556 O O . THR A 1 74 ? 2.340 -9.177 -0.877 1.00 79.88 74 THR A O 1
ATOM 559 N N . LEU A 1 75 ? 1.269 -11.105 -1.282 1.00 81.25 75 LEU A N 1
ATOM 560 C CA . LEU A 1 75 ? 0.317 -11.027 -0.179 1.00 81.25 75 LEU A CA 1
ATOM 561 C C . LEU A 1 75 ? 0.618 -12.156 0.797 1.00 81.25 75 LEU A C 1
ATOM 563 O O . LEU A 1 75 ? 0.510 -13.330 0.434 1.00 81.25 75 LEU A O 1
ATOM 567 N N . ASN A 1 76 ? 0.965 -11.789 2.025 1.00 81.19 76 ASN A N 1
ATOM 568 C CA . ASN A 1 76 ? 1.312 -12.710 3.101 1.00 81.19 76 ASN A CA 1
ATOM 569 C C . ASN A 1 76 ? 0.344 -12.556 4.276 1.00 81.19 76 ASN A C 1
ATOM 571 O O . ASN A 1 76 ? -0.521 -11.681 4.283 1.00 81.19 76 ASN A O 1
ATOM 575 N N . ALA A 1 77 ? 0.501 -13.411 5.288 1.00 72.25 77 ALA A N 1
ATOM 576 C CA . ALA A 1 77 ? -0.283 -13.321 6.519 1.00 72.25 77 ALA A CA 1
ATOM 577 C C . ALA A 1 77 ? -0.063 -11.994 7.269 1.00 72.25 77 ALA A C 1
ATOM 579 O O . ALA A 1 77 ? -0.977 -11.534 7.946 1.00 72.25 77 ALA A O 1
ATOM 580 N N . ASP A 1 78 ? 1.111 -11.381 7.104 1.00 74.31 78 ASP A N 1
ATOM 581 C CA . ASP A 1 78 ? 1.521 -10.186 7.846 1.00 74.31 78 ASP A CA 1
ATOM 582 C C . ASP A 1 78 ? 1.224 -8.881 7.092 1.00 74.31 78 ASP A C 1
ATOM 584 O O . ASP A 1 78 ? 1.094 -7.823 7.706 1.00 74.31 78 ASP A O 1
ATOM 588 N N . GLY A 1 79 ? 1.078 -8.929 5.764 1.00 80.88 79 GLY A N 1
ATOM 589 C CA . GLY A 1 79 ? 0.854 -7.721 4.974 1.00 80.88 79 GLY A CA 1
ATOM 590 C C . GLY A 1 79 ? 0.890 -7.903 3.462 1.00 80.88 79 GLY A C 1
ATOM 591 O O . GLY A 1 79 ? 0.898 -9.017 2.928 1.00 80.88 79 GLY A O 1
ATOM 592 N N . ILE A 1 80 ? 0.938 -6.761 2.782 1.00 81.81 80 ILE A N 1
ATOM 593 C CA . ILE A 1 80 ? 1.151 -6.634 1.344 1.00 81.81 80 ILE A CA 1
ATOM 594 C C . ILE A 1 80 ? 2.545 -6.078 1.073 1.00 81.81 80 ILE A C 1
ATOM 596 O O . ILE A 1 80 ? 2.991 -5.117 1.699 1.00 81.81 80 ILE A O 1
ATOM 600 N N . GLU A 1 81 ? 3.214 -6.659 0.089 1.00 82.62 81 GLU A N 1
ATOM 601 C CA . GLU A 1 81 ? 4.505 -6.211 -0.398 1.00 82.62 81 GLU A CA 1
ATOM 602 C C . GLU A 1 81 ? 4.459 -6.012 -1.910 1.00 82.62 81 GLU A C 1
ATOM 604 O O . GLU A 1 81 ? 3.974 -6.863 -2.651 1.00 82.62 81 GLU A O 1
ATOM 609 N N . ILE A 1 82 ? 4.995 -4.889 -2.374 1.00 75.25 82 ILE A N 1
ATOM 610 C CA . ILE A 1 82 ? 5.089 -4.525 -3.782 1.00 75.25 82 ILE A CA 1
ATOM 611 C C . ILE A 1 82 ? 6.570 -4.348 -4.114 1.00 75.25 82 ILE A C 1
ATOM 613 O O . ILE A 1 82 ? 7.243 -3.442 -3.609 1.00 75.25 82 ILE A O 1
ATOM 617 N N . ILE A 1 83 ? 7.073 -5.222 -4.982 1.00 69.25 83 ILE A N 1
ATOM 618 C CA . ILE A 1 83 ? 8.441 -5.185 -5.495 1.00 69.25 83 ILE A CA 1
ATOM 619 C C . ILE A 1 83 ? 8.379 -4.906 -6.989 1.00 69.25 83 ILE A C 1
ATOM 621 O O . ILE A 1 83 ? 7.749 -5.647 -7.730 1.00 69.25 83 ILE A O 1
ATOM 625 N N . GLY A 1 84 ? 9.095 -3.882 -7.446 1.00 59.06 84 GLY A N 1
ATOM 626 C CA . GLY A 1 84 ? 9.287 -3.613 -8.867 1.00 59.06 84 GLY A CA 1
ATOM 627 C C . GLY A 1 84 ? 8.220 -2.698 -9.465 1.00 59.06 84 GLY A C 1
ATOM 628 O O . GLY A 1 84 ? 7.025 -2.954 -9.381 1.00 59.06 84 GLY A O 1
ATOM 629 N N . LEU A 1 85 ? 8.709 -1.614 -10.074 1.00 51.84 85 LEU A N 1
ATOM 630 C CA . LEU A 1 85 ? 8.019 -0.704 -11.005 1.00 51.84 85 LEU A CA 1
ATOM 631 C C . LEU A 1 85 ? 8.977 0.428 -11.430 1.00 51.84 85 LEU A C 1
ATOM 633 O O . LEU A 1 85 ? 8.625 1.600 -11.413 1.00 51.84 85 LEU A O 1
ATOM 637 N N . GLY A 1 86 ? 10.257 0.124 -11.680 1.00 45.88 86 GLY A N 1
ATOM 638 C CA . GLY A 1 86 ? 11.283 1.181 -11.760 1.00 45.88 86 GLY A CA 1
ATOM 639 C C . GLY A 1 86 ? 11.454 1.967 -10.448 1.00 45.88 86 GLY A C 1
ATOM 640 O O . GLY A 1 86 ? 12.084 3.019 -10.431 1.00 45.88 86 GLY A O 1
ATOM 641 N N . MET A 1 87 ? 10.890 1.461 -9.350 1.00 48.19 87 MET A N 1
ATOM 642 C CA . MET A 1 87 ? 11.035 2.012 -8.013 1.00 48.19 87 MET A CA 1
ATOM 643 C C . MET A 1 87 ? 12.281 1.421 -7.358 1.00 48.19 87 MET A C 1
ATOM 645 O O . MET A 1 87 ? 12.418 0.204 -7.265 1.00 48.19 87 MET A O 1
ATOM 649 N N . LEU A 1 88 ? 13.167 2.296 -6.882 1.00 43.16 88 LEU A N 1
ATOM 650 C CA . LEU A 1 88 ? 14.350 1.936 -6.089 1.00 43.16 88 LEU A CA 1
ATOM 651 C C . LEU A 1 88 ? 13.990 1.366 -4.703 1.00 43.16 88 LEU A C 1
ATOM 653 O O . LEU A 1 88 ? 14.860 0.841 -4.018 1.00 43.16 88 LEU A O 1
ATOM 657 N N . VAL A 1 89 ? 12.725 1.485 -4.280 1.00 52.84 89 VAL A N 1
ATOM 658 C CA . VAL A 1 89 ? 12.292 1.255 -2.899 1.00 52.84 89 VAL A CA 1
ATOM 659 C C . VAL A 1 89 ? 11.140 0.251 -2.856 1.00 52.84 89 VAL A C 1
ATOM 661 O O . VAL A 1 89 ? 10.109 0.444 -3.500 1.00 52.84 89 VAL A O 1
ATOM 664 N N . ARG A 1 90 ? 11.336 -0.815 -2.073 1.00 67.62 90 ARG A N 1
ATOM 665 C CA . ARG A 1 90 ? 10.328 -1.805 -1.669 1.00 67.62 90 ARG A CA 1
ATOM 666 C C . ARG A 1 90 ? 9.199 -1.091 -0.922 1.00 67.62 90 ARG A C 1
ATOM 668 O O . ARG A 1 90 ? 9.466 -0.441 0.085 1.00 67.62 90 ARG A O 1
ATOM 675 N N . GLN A 1 91 ? 7.960 -1.211 -1.393 1.00 72.94 91 GLN A N 1
ATOM 676 C CA . GLN A 1 91 ? 6.795 -0.731 -0.645 1.00 72.94 91 GLN A CA 1
ATOM 677 C C . GLN A 1 91 ? 6.144 -1.917 0.054 1.00 72.94 91 GLN A C 1
ATOM 679 O O . GLN A 1 91 ? 5.740 -2.876 -0.597 1.00 72.94 91 GLN A O 1
ATOM 684 N N . ALA A 1 92 ? 6.058 -1.857 1.377 1.00 78.50 92 ALA A N 1
ATOM 685 C CA . ALA A 1 92 ? 5.397 -2.865 2.189 1.00 78.50 92 ALA A CA 1
ATOM 686 C C . ALA A 1 92 ? 4.459 -2.178 3.180 1.00 78.50 92 ALA A C 1
ATOM 688 O O . ALA A 1 92 ? 4.771 -1.096 3.680 1.00 78.50 92 ALA A O 1
ATOM 689 N N . ALA A 1 93 ? 3.321 -2.807 3.447 1.00 81.88 93 ALA A N 1
ATOM 690 C CA . ALA A 1 93 ? 2.387 -2.386 4.479 1.00 81.88 93 ALA A CA 1
ATOM 691 C C . ALA A 1 93 ? 1.879 -3.616 5.227 1.00 81.88 93 ALA A C 1
ATOM 693 O O . ALA A 1 93 ? 1.427 -4.583 4.604 1.00 81.88 93 ALA A O 1
ATOM 694 N N . ALA A 1 94 ? 1.953 -3.576 6.556 1.00 84.38 94 ALA A N 1
ATOM 695 C CA . ALA A 1 94 ? 1.380 -4.622 7.390 1.00 84.38 94 ALA A CA 1
ATOM 696 C C . ALA A 1 94 ? -0.147 -4.492 7.419 1.00 84.38 94 ALA A C 1
ATOM 698 O O . ALA A 1 94 ? -0.673 -3.381 7.391 1.00 84.38 94 ALA A O 1
ATOM 699 N N . TRP A 1 95 ? -0.881 -5.603 7.518 1.00 81.75 95 TRP A N 1
ATOM 700 C CA . TRP A 1 95 ? -2.353 -5.549 7.526 1.00 81.75 95 TRP A CA 1
ATOM 701 C C . TRP A 1 95 ? -2.926 -4.760 8.708 1.00 81.75 95 TRP A C 1
ATOM 703 O O . TRP A 1 95 ? -4.003 -4.187 8.579 1.00 81.75 95 TRP A O 1
ATOM 713 N N . ALA A 1 96 ? -2.206 -4.698 9.831 1.00 79.00 96 ALA A N 1
ATOM 714 C CA . ALA A 1 96 ? -2.567 -3.880 10.989 1.00 79.00 96 ALA A CA 1
ATOM 715 C C . ALA A 1 96 ? -2.505 -2.366 10.710 1.00 79.00 96 ALA A C 1
ATOM 717 O O . ALA A 1 96 ? -3.170 -1.586 11.380 1.00 79.00 96 ALA A O 1
ATOM 718 N N . GLU A 1 97 ? -1.722 -1.953 9.714 1.00 83.12 97 GLU A N 1
ATOM 719 C CA . GLU A 1 97 ? -1.564 -0.553 9.315 1.00 83.12 97 GLU A CA 1
ATOM 720 C C . GLU A 1 97 ? -2.551 -0.146 8.216 1.00 83.12 97 GLU A C 1
ATOM 722 O O . GLU A 1 97 ? -2.623 1.027 7.855 1.00 83.12 97 GLU A O 1
ATOM 727 N N . VAL A 1 98 ? -3.283 -1.111 7.653 1.00 83.25 98 VAL A N 1
ATOM 728 C CA . VAL A 1 98 ? -4.253 -0.885 6.583 1.00 83.25 98 VAL A CA 1
ATOM 729 C C . VAL A 1 98 ? -5.604 -0.548 7.202 1.00 83.25 98 VAL A C 1
ATOM 731 O O . VAL A 1 98 ? -6.219 -1.369 7.876 1.00 83.25 98 VAL A O 1
ATOM 734 N N . GLU A 1 99 ? -6.093 0.654 6.922 1.00 83.81 99 GLU A N 1
ATOM 735 C CA . GLU A 1 99 ? -7.419 1.109 7.339 1.00 83.81 99 GLU A CA 1
ATOM 736 C C . GLU A 1 99 ? -8.503 0.533 6.418 1.00 83.81 99 GLU A C 1
ATOM 738 O O . GLU A 1 99 ? -9.511 -0.006 6.876 1.00 83.81 99 GLU A O 1
ATOM 743 N N . ALA A 1 100 ? -8.289 0.617 5.101 1.00 83.56 100 ALA A N 1
ATOM 744 C CA . ALA A 1 100 ? -9.263 0.170 4.112 1.00 83.56 100 ALA A CA 1
ATOM 745 C C . ALA A 1 100 ? -8.621 -0.197 2.769 1.00 83.56 100 ALA A C 1
ATOM 747 O O . ALA A 1 100 ? -7.609 0.370 2.353 1.00 83.56 100 ALA A O 1
ATOM 748 N N . VAL A 1 101 ? -9.272 -1.113 2.047 1.00 85.38 101 VAL A N 1
ATOM 749 C CA . VAL A 1 101 ? -8.903 -1.517 0.683 1.00 85.38 101 VAL A CA 1
ATOM 750 C C . VAL A 1 101 ? -10.084 -1.271 -0.255 1.00 85.38 101 VAL A C 1
ATOM 752 O O . VAL A 1 101 ? -11.085 -1.992 -0.231 1.00 85.38 101 VAL A O 1
ATOM 755 N N . GLU A 1 102 ? -9.962 -0.279 -1.133 1.00 85.44 102 GLU A N 1
ATOM 756 C CA . GLU A 1 102 ? -11.034 0.161 -2.029 1.00 85.44 102 GLU A CA 1
ATOM 757 C C . GLU A 1 102 ? -10.558 0.199 -3.483 1.00 85.44 102 GLU A C 1
ATOM 759 O O . GLU A 1 102 ? -9.475 0.681 -3.786 1.00 85.44 102 GLU A O 1
ATOM 764 N N . ALA A 1 103 ? -11.379 -0.286 -4.414 1.00 82.56 103 ALA A N 1
ATOM 765 C CA . ALA A 1 103 ? -11.109 -0.142 -5.843 1.00 82.56 103 ALA A CA 1
ATOM 766 C C . ALA A 1 103 ? -11.907 1.060 -6.358 1.00 82.56 103 ALA A C 1
ATOM 768 O O . ALA A 1 103 ? -13.102 0.927 -6.627 1.00 82.56 103 ALA A O 1
ATOM 769 N N . VAL A 1 104 ? -11.260 2.221 -6.457 1.00 79.06 104 VAL A N 1
ATOM 770 C CA . VAL A 1 104 ? -11.911 3.502 -6.768 1.00 79.06 104 VAL A CA 1
ATOM 771 C C . VAL A 1 104 ? -11.412 4.025 -8.109 1.00 79.06 104 VAL A C 1
ATOM 773 O O . VAL A 1 104 ? -10.254 3.839 -8.488 1.00 79.06 104 VAL A O 1
ATOM 776 N N . TYR A 1 105 ? -12.304 4.673 -8.853 1.00 76.31 105 TYR A N 1
ATOM 777 C CA . TYR A 1 105 ? -11.910 5.412 -10.041 1.00 76.31 105 TYR A CA 1
ATOM 778 C C . TYR A 1 105 ? -11.203 6.708 -9.632 1.00 76.31 105 TYR A C 1
ATOM 780 O O . TYR A 1 105 ? -11.778 7.547 -8.945 1.00 76.31 105 TYR A O 1
ATOM 788 N N . GLN A 1 106 ? -9.945 6.862 -10.037 1.00 74.38 106 GLN A N 1
ATOM 789 C CA . GLN A 1 106 ? -9.156 8.061 -9.778 1.00 74.38 106 GLN A CA 1
ATOM 790 C C . GLN A 1 106 ? -9.413 9.068 -10.900 1.00 74.38 106 GLN A C 1
ATOM 792 O O . GLN A 1 106 ? -8.918 8.886 -12.014 1.00 74.38 106 GLN A O 1
ATOM 797 N N . GLU A 1 107 ? -10.153 10.143 -10.617 1.00 68.81 107 GLU A N 1
ATOM 798 C CA . GLU A 1 107 ? -10.467 11.177 -11.617 1.00 68.81 107 GLU A CA 1
ATOM 799 C C . GLU A 1 107 ? -9.209 11.841 -12.188 1.00 68.81 107 GLU A C 1
ATOM 801 O O . GLU A 1 107 ? -9.103 12.020 -13.401 1.00 68.81 107 GLU A O 1
ATOM 806 N N . ILE A 1 108 ? -8.221 12.129 -11.332 1.00 69.88 108 ILE A N 1
ATOM 807 C CA . ILE A 1 108 ? -6.964 12.789 -11.719 1.00 69.88 108 ILE A CA 1
ATOM 808 C C . ILE A 1 108 ? -6.185 11.941 -12.730 1.00 69.88 108 ILE A C 1
ATOM 810 O O . ILE A 1 108 ? -5.659 12.463 -13.711 1.00 69.88 108 ILE A O 1
ATOM 814 N N . GLN A 1 109 ? -6.125 10.626 -12.514 1.00 66.19 109 GLN A N 1
ATOM 815 C CA . GLN A 1 109 ? -5.399 9.715 -13.402 1.00 66.19 109 GLN A CA 1
ATOM 816 C C . GLN A 1 109 ? -6.277 9.084 -14.488 1.00 66.19 109 GLN A C 1
ATOM 818 O O . GLN A 1 109 ? -5.763 8.334 -15.317 1.00 66.19 109 GLN A O 1
ATOM 823 N N . LYS A 1 110 ? -7.584 9.384 -14.496 1.00 78.38 110 LYS A N 1
ATOM 824 C CA . LYS A 1 110 ? -8.592 8.815 -15.405 1.00 78.38 110 LYS A CA 1
ATOM 825 C C . LYS A 1 110 ? -8.502 7.290 -15.527 1.00 78.38 110 LYS A C 1
ATOM 827 O O . LYS A 1 110 ? -8.644 6.731 -16.613 1.00 78.38 110 LYS A O 1
ATOM 832 N N . GLN A 1 111 ? -8.219 6.617 -14.416 1.00 79.06 111 GLN A N 1
ATOM 833 C CA . GLN A 1 111 ? -8.098 5.163 -14.375 1.00 79.06 111 GLN A CA 1
ATOM 834 C C . GLN A 1 111 ? -8.607 4.610 -13.050 1.00 79.06 111 GLN A C 1
ATOM 836 O O . GLN A 1 111 ? -8.550 5.274 -12.013 1.00 79.06 111 GLN A O 1
ATOM 841 N N . LYS A 1 112 ? -9.092 3.370 -13.076 1.00 80.06 112 LYS A N 1
ATOM 842 C CA . LYS A 1 112 ? -9.414 2.638 -11.856 1.00 80.06 112 LYS A CA 1
ATOM 843 C C . LYS A 1 112 ? -8.117 2.235 -11.164 1.00 80.06 112 LYS A C 1
ATOM 845 O O . LYS A 1 112 ? -7.175 1.788 -11.817 1.00 80.06 112 LYS A O 1
ATOM 850 N N . ALA A 1 113 ? -8.061 2.405 -9.851 1.00 83.25 113 ALA A N 1
ATOM 851 C CA . ALA A 1 113 ? -6.929 1.978 -9.047 1.00 83.25 113 ALA A CA 1
ATOM 852 C C . ALA A 1 113 ? -7.419 1.288 -7.776 1.00 83.25 113 ALA A C 1
ATOM 854 O O . ALA A 1 113 ? -8.466 1.627 -7.220 1.00 83.25 113 ALA A O 1
ATOM 855 N N . LEU A 1 114 ? -6.657 0.297 -7.328 1.00 84.12 114 LEU A N 1
ATOM 856 C CA . LEU A 1 114 ? -6.796 -0.255 -5.995 1.00 84.12 114 LEU A CA 1
ATOM 857 C C . LEU A 1 114 ? -6.060 0.681 -5.039 1.00 84.12 114 LEU A C 1
ATOM 859 O O . LEU A 1 114 ? -4.842 0.834 -5.126 1.00 84.12 114 LEU A O 1
ATOM 863 N N . THR A 1 115 ? -6.824 1.314 -4.162 1.00 85.06 115 THR A N 1
ATOM 864 C CA . THR A 1 115 ? -6.352 2.204 -3.111 1.00 85.06 115 THR A CA 1
ATOM 865 C C . THR A 1 115 ? -6.322 1.430 -1.805 1.00 85.06 115 THR A C 1
ATOM 867 O O . THR A 1 115 ? -7.358 0.973 -1.317 1.00 85.06 115 THR A O 1
ATOM 870 N N . ILE A 1 116 ? -5.134 1.300 -1.232 1.00 85.31 116 ILE A N 1
ATOM 871 C CA . ILE A 1 116 ? -4.925 0.754 0.105 1.00 85.31 116 ILE A CA 1
ATOM 872 C C . ILE A 1 116 ? -4.648 1.953 1.008 1.00 85.31 116 ILE A C 1
ATOM 874 O O . ILE A 1 116 ? -3.572 2.554 0.940 1.00 85.31 116 ILE A O 1
ATOM 878 N N . LYS A 1 117 ? -5.655 2.347 1.789 1.00 84.12 117 LYS A N 1
ATOM 879 C CA . LYS A 1 117 ? -5.547 3.431 2.767 1.00 84.12 117 LYS A CA 1
ATOM 880 C C . LYS A 1 117 ? -4.785 2.906 3.975 1.00 84.12 117 LYS A C 1
ATOM 882 O O . LYS A 1 117 ? -5.156 1.874 4.534 1.00 84.12 117 LYS A O 1
ATOM 887 N N . LEU A 1 118 ? -3.712 3.597 4.331 1.00 84.69 118 LEU A N 1
ATOM 888 C CA . LEU A 1 118 ? -2.905 3.293 5.505 1.00 84.69 118 LEU A CA 1
ATOM 889 C C . LEU A 1 118 ? -3.245 4.278 6.620 1.00 84.69 118 LEU A C 1
ATOM 891 O O . LEU A 1 118 ? -3.617 5.418 6.337 1.00 84.69 118 LEU A O 1
ATOM 895 N N . LEU A 1 119 ? -3.083 3.843 7.867 1.00 77.00 119 LEU A N 1
ATOM 896 C CA . LEU A 1 119 ? -3.248 4.709 9.026 1.00 77.00 119 LEU A CA 1
ATOM 897 C C . LEU A 1 119 ? -2.279 5.909 8.935 1.00 77.00 119 LEU A C 1
ATOM 899 O O . LEU A 1 119 ? -1.099 5.730 8.593 1.00 77.00 119 LEU A O 1
ATOM 903 N N . PRO A 1 120 ? -2.744 7.137 9.235 1.00 67.12 120 PRO A N 1
ATOM 904 C CA . PRO A 1 120 ? -1.884 8.314 9.255 1.00 67.12 120 PRO A CA 1
ATOM 905 C C . PRO A 1 120 ? -0.673 8.100 10.179 1.00 67.12 120 PRO A C 1
ATOM 907 O O . PRO A 1 120 ? -0.831 7.520 11.254 1.00 67.12 120 PRO A O 1
ATOM 910 N N . PRO A 1 121 ? 0.538 8.554 9.796 1.00 66.19 121 PRO A N 1
ATOM 911 C CA . PRO A 1 121 ? 0.840 9.486 8.704 1.00 66.19 121 PRO A CA 1
ATOM 912 C C . PRO A 1 121 ? 1.218 8.824 7.360 1.00 66.19 121 PRO A C 1
ATOM 914 O O . PRO A 1 121 ? 1.741 9.506 6.476 1.00 66.19 121 PRO A O 1
ATOM 917 N N . LYS A 1 122 ? 1.026 7.508 7.181 1.00 76.25 122 LYS A N 1
ATOM 918 C CA . LYS A 1 122 ? 1.522 6.809 5.982 1.00 76.25 122 LYS A CA 1
ATOM 919 C C . LYS A 1 122 ? 0.675 7.123 4.743 1.00 76.25 122 LYS A C 1
ATOM 921 O O . LYS A 1 122 ? -0.550 7.146 4.786 1.00 76.25 122 LYS A O 1
ATOM 926 N N . ALA A 1 123 ? 1.347 7.350 3.612 1.00 77.12 123 ALA A N 1
ATOM 927 C CA . ALA A 1 123 ? 0.683 7.627 2.341 1.00 77.12 123 ALA A CA 1
ATOM 928 C C . ALA A 1 123 ? -0.031 6.375 1.794 1.00 77.12 123 ALA A C 1
ATOM 930 O O . ALA A 1 123 ? 0.506 5.272 1.912 1.00 77.12 123 ALA A O 1
ATOM 931 N N . PRO A 1 124 ? -1.204 6.522 1.154 1.00 79.75 124 PRO A N 1
ATOM 932 C CA . PRO A 1 124 ? -1.931 5.393 0.592 1.00 79.75 124 PRO A CA 1
ATOM 933 C C . PRO A 1 124 ? -1.159 4.747 -0.563 1.00 79.75 124 PRO A C 1
ATOM 935 O O . PRO A 1 124 ? -0.560 5.434 -1.395 1.00 79.75 124 PRO A O 1
ATOM 938 N N . LEU A 1 125 ? -1.225 3.418 -0.652 1.00 81.81 125 LEU A N 1
ATOM 939 C CA . LEU A 1 125 ? -0.668 2.677 -1.782 1.00 81.81 125 LEU A CA 1
ATOM 940 C C . LEU A 1 125 ? -1.699 2.638 -2.912 1.00 81.81 125 LEU A C 1
ATOM 942 O O . LEU A 1 125 ? -2.858 2.272 -2.701 1.00 81.81 125 LEU A O 1
ATOM 946 N N . LEU A 1 126 ? -1.269 3.011 -4.116 1.00 80.50 126 LEU A N 1
ATOM 947 C CA . LEU A 1 126 ? -2.117 3.092 -5.303 1.00 80.50 126 LEU A CA 1
ATOM 948 C C . LEU A 1 126 ? -1.611 2.123 -6.369 1.00 80.50 126 LEU A C 1
ATOM 950 O O . LEU A 1 126 ? -0.513 2.293 -6.899 1.00 80.50 126 LEU A O 1
ATOM 954 N N . ILE A 1 127 ? -2.431 1.131 -6.713 1.00 79.56 127 ILE A N 1
ATOM 955 C CA . ILE A 1 127 ? -2.118 0.153 -7.759 1.00 79.56 127 ILE A CA 1
ATOM 956 C C . ILE A 1 127 ? -3.104 0.347 -8.914 1.00 79.56 127 ILE A C 1
ATOM 958 O O . ILE A 1 127 ? -4.283 0.014 -8.769 1.00 79.56 127 ILE A O 1
ATOM 962 N N . PRO A 1 128 ? -2.673 0.900 -10.059 1.00 77.56 128 PRO A N 1
ATOM 963 C CA . PRO A 1 128 ? -3.572 1.157 -11.175 1.00 77.56 128 PRO A CA 1
ATOM 964 C C . PRO A 1 128 ? -3.998 -0.141 -11.869 1.00 77.56 128 PRO A C 1
ATOM 966 O O . PRO A 1 128 ? -3.221 -1.087 -11.977 1.00 77.56 128 PRO A O 1
ATOM 969 N N . GLU A 1 129 ? -5.214 -0.162 -12.415 1.00 79.81 129 GLU A N 1
ATOM 970 C CA . GLU A 1 129 ? -5.755 -1.293 -13.183 1.00 79.81 129 GLU A CA 1
ATOM 971 C C . GLU A 1 129 ? -4.856 -1.672 -14.362 1.00 79.81 129 GLU A C 1
ATOM 973 O O . GLU A 1 129 ? -4.636 -2.848 -14.635 1.00 79.81 129 GLU A O 1
ATOM 978 N N . SER A 1 130 ? -4.246 -0.677 -15.006 1.00 72.50 130 SER A N 1
ATOM 979 C CA . SER A 1 130 ? -3.310 -0.881 -16.112 1.00 72.50 130 SER A CA 1
ATOM 980 C C . SER A 1 130 ? -2.039 -1.655 -15.731 1.00 72.50 130 SER A C 1
ATOM 982 O O . SER A 1 130 ? -1.359 -2.173 -16.622 1.00 72.50 130 SER A O 1
ATOM 984 N N . ALA A 1 131 ? -1.719 -1.755 -14.436 1.00 71.19 131 ALA A N 1
ATOM 985 C CA . ALA A 1 131 ? -0.573 -2.505 -13.933 1.00 71.19 131 ALA A CA 1
ATOM 986 C C . ALA A 1 131 ? -0.881 -3.983 -13.657 1.00 71.19 131 ALA A C 1
ATOM 988 O O . ALA A 1 131 ? 0.040 -4.714 -13.312 1.00 71.19 131 ALA A O 1
ATOM 989 N N . VAL A 1 132 ? -2.120 -4.460 -13.812 1.00 73.12 132 VAL A N 1
ATOM 990 C CA . VAL A 1 132 ? -2.502 -5.846 -13.488 1.00 73.12 132 VAL A CA 1
ATOM 991 C C . VAL A 1 132 ? -3.231 -6.489 -14.669 1.00 73.12 132 VAL A C 1
ATOM 993 O O . VAL A 1 132 ? -4.021 -5.838 -15.344 1.00 73.12 132 VAL A O 1
ATOM 996 N N . ASP A 1 133 ? -2.960 -7.767 -14.949 1.00 71.62 133 ASP A N 1
ATOM 997 C CA . ASP A 1 133 ? -3.629 -8.506 -16.032 1.00 71.62 133 ASP A CA 1
ATOM 998 C C . ASP A 1 133 ? -5.114 -8.766 -15.747 1.00 71.62 133 ASP A C 1
ATOM 1000 O O . ASP A 1 133 ? -5.959 -8.525 -16.607 1.00 71.62 133 ASP A O 1
ATOM 1004 N N . ASP A 1 134 ? -5.418 -9.229 -14.533 1.00 78.88 134 ASP A N 1
ATOM 1005 C CA . ASP A 1 134 ? -6.773 -9.473 -14.039 1.00 78.88 134 ASP A CA 1
ATOM 1006 C C . ASP A 1 134 ? -6.998 -8.659 -12.761 1.00 78.88 134 ASP A C 1
ATOM 1008 O O . ASP A 1 134 ? -6.813 -9.124 -11.632 1.00 78.88 134 ASP A O 1
ATOM 1012 N N . PHE A 1 135 ? -7.343 -7.387 -12.957 1.00 80.75 135 PHE A N 1
ATOM 1013 C CA . PHE A 1 135 ? -7.533 -6.440 -11.864 1.00 80.75 135 PHE A CA 1
ATOM 1014 C C . PHE A 1 135 ? -8.704 -6.818 -10.950 1.00 80.75 135 PHE A C 1
ATOM 1016 O O . PHE A 1 135 ? -8.644 -6.581 -9.742 1.00 80.75 135 PHE A O 1
ATOM 1023 N N . ALA A 1 136 ? -9.760 -7.429 -11.495 1.00 78.12 136 ALA A N 1
ATOM 1024 C CA . ALA A 1 136 ? -10.913 -7.852 -10.712 1.00 78.12 136 ALA A CA 1
ATOM 1025 C C . ALA A 1 136 ? -10.513 -8.947 -9.717 1.00 78.12 136 ALA A C 1
ATOM 1027 O O . ALA A 1 136 ? -10.723 -8.772 -8.513 1.00 78.12 136 ALA A O 1
ATOM 1028 N N . ASN A 1 137 ? -9.858 -10.008 -10.197 1.00 82.50 137 ASN A N 1
ATOM 1029 C CA . ASN A 1 137 ? -9.361 -11.088 -9.349 1.00 82.50 137 ASN A CA 1
ATOM 1030 C C . ASN A 1 137 ? -8.320 -10.582 -8.342 1.00 82.50 137 ASN A C 1
ATOM 1032 O O . ASN A 1 137 ? -8.429 -10.848 -7.148 1.00 82.50 137 ASN A O 1
ATOM 1036 N N . PHE A 1 138 ? -7.365 -9.766 -8.792 1.00 81.69 138 PHE A N 1
ATOM 1037 C CA . PHE A 1 138 ? -6.377 -9.152 -7.907 1.00 81.69 138 PHE A CA 1
ATOM 1038 C C . PHE A 1 138 ? -7.032 -8.351 -6.774 1.00 81.69 138 PHE A C 1
ATOM 1040 O O . PHE A 1 138 ? -6.754 -8.593 -5.601 1.00 81.69 138 PHE A O 1
ATOM 1047 N N . SER A 1 139 ? -7.959 -7.446 -7.102 1.00 83.75 139 SER A N 1
ATOM 1048 C CA . SER A 1 139 ? -8.659 -6.635 -6.101 1.00 83.75 139 SER A CA 1
ATOM 1049 C C . SER A 1 139 ? -9.464 -7.487 -5.115 1.00 83.75 139 SER A C 1
ATOM 1051 O O . SER A 1 139 ? -9.495 -7.179 -3.923 1.00 83.75 139 SER A O 1
ATOM 1053 N N . ALA A 1 140 ? -10.081 -8.574 -5.588 1.00 83.12 140 ALA A N 1
ATOM 1054 C CA . ALA A 1 140 ? -10.831 -9.500 -4.754 1.00 83.12 140 ALA A CA 1
ATOM 1055 C C . ALA A 1 140 ? -9.912 -10.249 -3.783 1.00 83.12 140 ALA A C 1
ATOM 1057 O O . ALA A 1 140 ? -10.235 -10.355 -2.602 1.00 83.12 140 ALA A O 1
ATOM 1058 N N . VAL A 1 141 ? -8.747 -10.706 -4.246 1.00 84.31 141 VAL A N 1
ATOM 1059 C CA . VAL A 1 141 ? -7.787 -11.441 -3.413 1.00 84.31 141 VAL A CA 1
ATOM 1060 C C . VAL A 1 141 ? -7.128 -10.539 -2.369 1.00 84.31 141 VAL A C 1
ATOM 1062 O O . VAL A 1 141 ? -7.022 -10.941 -1.212 1.00 84.31 141 VAL A O 1
ATOM 1065 N N . VAL A 1 142 ? -6.757 -9.302 -2.720 1.00 83.25 142 VAL A N 1
ATOM 1066 C CA . VAL A 1 142 ? -6.230 -8.330 -1.741 1.00 83.25 142 VAL A CA 1
ATOM 1067 C C . VAL A 1 142 ? -7.279 -8.036 -0.662 1.00 83.25 142 VAL A C 1
ATOM 1069 O O . VAL A 1 142 ? -6.968 -8.076 0.528 1.00 83.25 142 VAL A O 1
ATOM 1072 N N . LYS A 1 143 ? -8.541 -7.812 -1.055 1.00 85.00 143 LYS A N 1
ATOM 1073 C CA . LYS A 1 143 ? -9.646 -7.619 -0.103 1.00 85.00 143 LYS A CA 1
ATOM 1074 C C . LYS A 1 143 ? -9.894 -8.852 0.761 1.00 85.00 143 LYS A C 1
ATOM 1076 O O . LYS A 1 143 ? -10.142 -8.706 1.952 1.00 85.00 143 LYS A O 1
ATOM 1081 N N . ALA A 1 144 ? -9.828 -10.050 0.188 1.00 82.81 144 ALA A N 1
ATOM 1082 C CA . ALA A 1 144 ? -10.021 -11.291 0.928 1.00 82.81 144 ALA A CA 1
ATOM 1083 C C . ALA A 1 144 ? -8.941 -11.481 2.001 1.00 82.81 144 ALA A C 1
ATOM 1085 O O . ALA A 1 144 ? -9.276 -11.831 3.131 1.00 82.81 144 ALA A O 1
ATOM 1086 N N . HIS A 1 145 ? -7.674 -11.191 1.682 1.00 82.75 145 HIS A N 1
ATOM 1087 C CA . HIS A 1 145 ? -6.585 -11.228 2.664 1.00 82.75 145 HIS A CA 1
ATOM 1088 C C . HIS A 1 145 ? -6.787 -10.206 3.786 1.00 82.75 145 HIS A C 1
ATOM 1090 O O . HIS A 1 145 ? -6.727 -10.572 4.958 1.00 82.75 145 HIS A O 1
ATOM 1096 N N . PHE A 1 146 ? -7.145 -8.966 3.445 1.00 83.06 146 PHE A N 1
ATOM 1097 C CA . PHE A 1 146 ? -7.464 -7.935 4.435 1.00 83.06 146 PHE A CA 1
ATOM 1098 C C . PHE A 1 146 ? -8.633 -8.330 5.358 1.00 83.06 146 PHE A C 1
ATOM 1100 O O . PHE A 1 146 ? -8.521 -8.265 6.583 1.00 83.06 146 PHE A O 1
ATOM 1107 N N . LEU A 1 147 ? -9.748 -8.798 4.788 1.00 83.12 147 LEU A N 1
ATOM 1108 C CA . LEU A 1 147 ? -10.934 -9.198 5.552 1.00 83.12 147 LEU A CA 1
ATOM 1109 C C . LEU A 1 147 ? -10.667 -10.403 6.448 1.00 83.12 147 LEU A C 1
ATOM 1111 O O . LEU A 1 147 ? -11.180 -10.467 7.563 1.00 83.12 147 LEU A O 1
ATOM 1115 N N . ALA A 1 148 ? -9.878 -11.368 5.985 1.00 80.75 148 ALA A N 1
ATOM 1116 C CA . ALA A 1 148 ? -9.555 -12.521 6.805 1.00 80.75 148 ALA A CA 1
ATOM 1117 C C . ALA A 1 148 ? -8.493 -12.208 7.875 1.00 80.75 148 ALA A C 1
ATOM 1119 O O . ALA A 1 148 ? -8.545 -12.837 8.931 1.00 80.75 148 ALA A O 1
ATOM 1120 N N . HIS A 1 149 ? -7.643 -11.187 7.698 1.00 80.44 149 HIS A N 1
ATOM 1121 C CA . HIS A 1 149 ? -6.870 -10.608 8.804 1.00 80.44 149 HIS A CA 1
ATOM 1122 C C . HIS A 1 149 ? -7.791 -9.960 9.851 1.00 80.44 149 HIS A C 1
ATOM 1124 O O . HIS A 1 149 ? -7.700 -10.299 11.031 1.00 80.44 149 HIS A O 1
ATOM 1130 N N . GLN A 1 150 ? -8.746 -9.114 9.441 1.00 77.00 150 GLN A N 1
ATOM 1131 C CA . GLN A 1 150 ? -9.719 -8.533 10.380 1.00 77.00 150 GLN A CA 1
ATOM 1132 C C . GLN A 1 150 ? -10.550 -9.609 11.095 1.00 77.00 150 GLN A C 1
ATOM 1134 O O . GLN A 1 150 ? -10.715 -9.572 12.312 1.00 77.00 150 GLN A O 1
ATOM 1139 N N . GLY A 1 151 ? -11.018 -10.623 10.365 1.00 72.00 151 GLY A N 1
ATOM 1140 C CA . GLY A 1 151 ? -11.750 -11.750 10.937 1.00 72.00 151 GLY A CA 1
ATOM 1141 C C . GLY A 1 151 ? -10.911 -12.581 11.914 1.00 72.00 151 GLY A C 1
ATOM 1142 O O . GLY A 1 151 ? -11.439 -13.052 12.921 1.00 72.00 151 GLY A O 1
ATOM 1143 N N . ALA A 1 152 ? -9.611 -12.747 11.657 1.00 69.19 152 ALA A N 1
ATOM 1144 C CA . ALA A 1 152 ? -8.689 -13.403 12.580 1.00 69.19 152 ALA A CA 1
ATOM 1145 C C . ALA A 1 152 ? -8.451 -12.563 13.843 1.00 69.19 152 ALA A C 1
ATOM 1147 O O . ALA A 1 152 ? -8.486 -13.122 14.938 1.00 69.19 152 ALA A O 1
ATOM 1148 N N . ALA A 1 153 ? -8.296 -11.243 13.715 1.00 64.31 153 ALA A N 1
ATOM 1149 C CA . ALA A 1 153 ? -8.171 -10.329 14.851 1.00 64.31 153 ALA A CA 1
ATOM 1150 C C . ALA A 1 153 ? -9.426 -10.351 15.743 1.00 64.31 153 ALA A C 1
ATOM 1152 O O . ALA A 1 153 ? -9.320 -10.484 16.962 1.00 64.31 153 ALA A O 1
ATOM 1153 N N . VAL A 1 154 ? -10.623 -10.341 15.142 1.00 62.62 154 VAL A N 1
ATOM 1154 C CA . VAL A 1 154 ? -11.898 -10.456 15.873 1.00 62.62 154 VAL A CA 1
ATOM 1155 C C . VAL A 1 154 ? -12.021 -11.811 16.578 1.00 62.62 154 VAL A C 1
ATOM 1157 O O . VAL A 1 154 ? -12.406 -11.864 17.745 1.00 62.62 154 VAL A O 1
ATOM 1160 N N . ARG A 1 155 ? -11.655 -12.921 15.920 1.00 58.88 155 ARG A N 1
ATOM 1161 C CA . ARG A 1 155 ? -11.659 -14.252 16.558 1.00 58.88 155 ARG A CA 1
ATOM 1162 C C . ARG A 1 155 ? -10.614 -14.379 17.662 1.00 58.88 155 ARG A C 1
ATOM 1164 O O . ARG A 1 155 ? -10.881 -15.048 18.655 1.00 58.88 155 ARG A O 1
ATOM 1171 N N . ALA A 1 156 ? -9.445 -13.761 17.511 1.00 54.69 156 ALA A N 1
ATOM 1172 C CA . ALA A 1 156 ? -8.429 -13.721 18.555 1.00 54.69 156 ALA A CA 1
ATOM 1173 C C . ALA A 1 156 ? -8.944 -12.949 19.778 1.00 54.69 156 ALA A C 1
ATOM 1175 O O . ALA A 1 156 ? -8.857 -13.466 20.889 1.00 54.69 156 ALA A O 1
ATOM 1176 N N . ALA A 1 157 ? -9.584 -11.794 19.575 1.00 54.00 157 ALA A N 1
ATOM 1177 C CA . ALA A 1 157 ? -10.234 -11.037 20.644 1.00 54.00 157 ALA A CA 1
ATOM 1178 C C . ALA A 1 157 ? -11.342 -11.852 21.343 1.00 54.00 157 ALA A C 1
ATOM 1180 O O . ALA A 1 157 ? -11.392 -11.901 22.571 1.00 54.00 157 ALA A O 1
ATOM 1181 N N . GLN A 1 158 ? -12.172 -12.579 20.585 1.00 53.75 158 GLN A N 1
ATOM 1182 C CA . GLN A 1 158 ? -13.189 -13.482 21.143 1.00 53.75 158 GLN A CA 1
ATOM 1183 C C . GLN A 1 158 ? -12.581 -14.676 21.895 1.00 53.75 158 GLN A C 1
ATOM 1185 O O . GLN A 1 158 ? -13.090 -15.072 22.939 1.00 53.75 158 GLN A O 1
ATOM 1190 N N . GLY A 1 159 ? -11.478 -15.243 21.402 1.00 48.66 159 GLY A N 1
ATOM 1191 C CA . GLY A 1 159 ? -10.757 -16.330 22.065 1.00 48.66 159 GLY A CA 1
ATOM 1192 C C . GLY A 1 159 ? -10.060 -15.888 23.354 1.00 48.66 159 GLY A C 1
ATOM 1193 O O . GLY A 1 159 ? -9.985 -16.668 24.302 1.00 48.66 159 GLY A O 1
ATOM 1194 N N . ILE A 1 160 ? -9.591 -14.639 23.416 1.00 55.97 160 ILE A N 1
ATOM 1195 C CA . ILE A 1 160 ? -9.067 -14.015 24.638 1.00 55.97 160 ILE A CA 1
ATOM 1196 C C . ILE A 1 160 ? -10.212 -13.780 25.630 1.00 55.97 160 ILE A C 1
ATOM 1198 O O . ILE A 1 160 ? -10.084 -14.181 26.785 1.00 55.97 160 ILE A O 1
ATOM 1202 N N . ALA A 1 161 ? -11.357 -13.258 25.178 1.00 51.88 161 ALA A N 1
ATOM 1203 C CA . ALA A 1 161 ? -12.548 -13.096 26.014 1.00 51.88 161 ALA A CA 1
ATOM 1204 C C . ALA A 1 161 ? -13.055 -14.440 26.583 1.00 51.88 161 ALA A C 1
ATOM 1206 O O . ALA A 1 161 ? -13.311 -14.548 27.779 1.00 51.88 161 ALA A O 1
ATOM 1207 N N . MET A 1 162 ? -13.101 -15.503 25.772 1.00 49.88 162 MET A N 1
ATOM 1208 C CA . MET A 1 162 ? -13.480 -16.848 26.233 1.00 49.88 162 MET A CA 1
ATOM 1209 C C . MET A 1 162 ? -12.432 -17.505 27.146 1.00 49.88 162 MET A C 1
ATOM 1211 O O . MET A 1 162 ? -12.787 -18.288 28.026 1.00 49.88 162 MET A O 1
ATOM 1215 N N . LYS A 1 163 ? -11.134 -17.224 26.967 1.00 50.53 163 LYS A N 1
ATOM 1216 C CA . LYS A 1 163 ? -10.093 -17.685 27.905 1.00 50.53 163 LYS A CA 1
ATOM 1217 C C . LYS A 1 163 ? -10.164 -16.941 29.240 1.00 50.53 163 LYS A C 1
ATOM 1219 O O . LYS A 1 163 ? -9.936 -17.563 30.275 1.00 50.53 163 LYS A O 1
ATOM 1224 N N . MET A 1 164 ? -10.534 -15.661 29.230 1.00 42.75 164 MET A N 1
ATOM 1225 C CA . MET A 1 164 ? -10.839 -14.907 30.450 1.00 42.75 164 MET A CA 1
ATOM 1226 C C . MET A 1 164 ? -12.085 -15.459 31.159 1.00 42.75 164 MET A C 1
ATOM 1228 O O . MET A 1 164 ? -12.080 -15.552 32.378 1.00 42.75 164 MET A O 1
ATOM 1232 N N . GLU A 1 165 ? -13.091 -15.940 30.421 1.00 43.53 165 GLU A N 1
ATOM 1233 C CA . GLU A 1 165 ? -14.279 -16.596 30.998 1.00 43.53 165 GLU A CA 1
ATOM 1234 C C . GLU A 1 165 ? -13.972 -17.963 31.647 1.00 43.53 165 GLU A C 1
ATOM 1236 O O . GLU A 1 165 ? -14.676 -18.395 32.555 1.00 43.53 165 GLU A O 1
ATOM 1241 N N . LYS A 1 166 ? -12.896 -18.645 31.226 1.00 49.12 166 LYS A N 1
ATOM 1242 C CA . LYS A 1 166 ? -12.487 -19.960 31.758 1.00 49.12 166 LYS A CA 1
ATOM 1243 C C . LYS A 1 166 ? -11.404 -19.915 32.837 1.00 49.12 166 LYS A C 1
ATOM 1245 O O . LYS A 1 166 ? -11.030 -20.968 33.353 1.00 49.12 166 LYS A O 1
ATOM 1250 N N . THR A 1 167 ? -10.893 -18.731 33.168 1.00 37.81 167 THR A N 1
ATOM 1251 C CA . THR A 1 167 ? -9.961 -18.563 34.286 1.00 37.81 167 THR A CA 1
ATOM 1252 C C . THR A 1 167 ? -10.788 -18.179 35.503 1.00 37.81 167 THR A C 1
ATOM 1254 O O . THR A 1 167 ? -11.206 -17.036 35.644 1.00 37.81 167 THR A O 1
ATOM 1257 N N . ASP A 1 168 ? -11.077 -19.179 36.331 1.00 42.22 168 ASP A N 1
ATOM 1258 C CA . ASP A 1 168 ? -11.908 -19.105 37.531 1.00 42.22 168 ASP A CA 1
ATOM 1259 C C . ASP A 1 168 ? -11.229 -18.228 38.602 1.00 42.22 168 ASP A C 1
ATOM 1261 O O . ASP A 1 168 ? -10.606 -18.695 39.554 1.00 42.22 168 ASP A O 1
ATOM 1265 N N . VAL A 1 169 ? -11.299 -16.913 38.405 1.00 43.88 169 VAL A N 1
ATOM 1266 C CA . VAL A 1 169 ? -11.220 -15.925 39.473 1.00 43.88 169 VAL A CA 1
ATOM 1267 C C . VAL A 1 169 ? -12.628 -15.379 39.602 1.00 43.88 169 VAL A C 1
ATOM 1269 O O . VAL A 1 169 ? -13.071 -14.567 38.793 1.00 43.88 169 VAL A O 1
ATOM 1272 N N . SER A 1 170 ? -13.333 -15.889 40.611 1.00 33.81 170 SER A N 1
ATOM 1273 C CA . SER A 1 170 ? -14.649 -15.425 41.043 1.00 33.81 170 SER A CA 1
ATOM 1274 C C . SER A 1 170 ? -14.750 -13.898 40.921 1.00 33.81 170 SER A C 1
ATOM 1276 O O . SER A 1 170 ? -14.040 -13.189 41.648 1.00 33.81 170 SER A O 1
ATOM 1278 N N . PRO A 1 171 ? -15.593 -13.355 40.021 1.00 41.50 171 PRO A N 1
ATOM 1279 C CA . PRO A 1 171 ? -15.847 -11.933 40.017 1.00 41.50 171 PRO A CA 1
ATOM 1280 C C . PRO A 1 171 ? -16.641 -11.639 41.284 1.00 41.50 171 PRO A C 1
ATOM 1282 O O . PRO A 1 171 ? -17.808 -12.020 41.423 1.00 41.50 171 PRO A O 1
ATOM 1285 N N . ALA A 1 172 ? -15.976 -10.976 42.232 1.00 38.47 172 ALA A N 1
ATOM 1286 C CA . ALA A 1 172 ? -16.626 -10.335 43.360 1.00 38.47 172 ALA A CA 1
ATOM 1287 C C . ALA A 1 172 ? -17.868 -9.599 42.841 1.00 38.47 172 ALA A C 1
ATOM 1289 O O . ALA A 1 172 ? -17.811 -8.876 41.846 1.00 38.47 172 ALA A O 1
ATOM 1290 N N . GLY A 1 173 ? -18.999 -9.903 43.476 1.00 33.31 173 GLY A N 1
ATOM 1291 C CA . GLY A 1 173 ? -20.322 -9.761 42.894 1.00 33.31 173 GLY A CA 1
ATOM 1292 C C . GLY A 1 173 ? -20.622 -8.414 42.248 1.00 33.31 173 GLY A C 1
ATOM 1293 O O . GLY A 1 173 ? -20.129 -7.365 42.659 1.00 33.31 173 GLY A O 1
ATOM 1294 N N . LYS A 1 174 ? -21.540 -8.476 41.277 1.00 49.69 174 LYS A N 1
ATOM 1295 C CA . LYS A 1 174 ? -22.314 -7.345 40.761 1.00 49.69 174 LYS A CA 1
ATOM 1296 C C . LYS A 1 174 ? -22.728 -6.430 41.917 1.00 49.69 174 LYS A C 1
ATOM 1298 O O . LYS A 1 174 ? -23.723 -6.682 42.595 1.00 49.69 174 LYS A O 1
ATOM 1303 N N . ARG A 1 175 ? -21.976 -5.352 42.132 1.00 32.44 175 ARG A N 1
ATOM 1304 C CA . ARG A 1 175 ? -22.482 -4.173 42.824 1.00 32.44 175 ARG A CA 1
ATOM 1305 C C . ARG A 1 175 ? -23.117 -3.285 41.760 1.00 32.44 175 ARG A C 1
ATOM 1307 O O . ARG A 1 175 ? -22.463 -2.992 40.762 1.00 32.44 175 ARG A O 1
ATOM 1314 N N . PRO A 1 176 ? -24.375 -2.860 41.938 1.00 44.03 176 PRO A N 1
ATOM 1315 C CA . PRO A 1 176 ? -24.936 -1.797 41.129 1.00 44.03 176 PRO A CA 1
ATOM 1316 C C . PRO A 1 176 ? -24.267 -0.502 41.594 1.00 44.03 176 PRO A C 1
ATOM 1318 O O . PRO A 1 176 ? -24.700 0.130 42.558 1.00 44.03 176 PRO A O 1
ATOM 1321 N N . THR A 1 177 ? -23.151 -0.136 40.971 1.00 37.91 177 THR A N 1
ATOM 1322 C CA . THR A 1 177 ? -22.501 1.141 41.251 1.00 37.91 177 THR A CA 1
ATOM 1323 C C . THR A 1 177 ? -23.229 2.213 40.455 1.00 37.91 177 THR A C 1
ATOM 1325 O O . THR A 1 177 ? -23.063 2.365 39.251 1.00 37.91 177 THR A O 1
ATOM 1328 N N . LYS A 1 178 ? -24.126 2.891 41.171 1.00 30.81 178 LYS A N 1
ATOM 1329 C CA . LYS A 1 178 ? -24.532 4.291 41.004 1.00 30.81 178 LYS A CA 1
ATOM 1330 C C . LYS A 1 178 ? -23.577 5.078 40.078 1.00 30.81 178 LYS A C 1
ATOM 1332 O O . LYS A 1 178 ? -22.372 5.006 40.313 1.00 30.81 178 LYS A O 1
ATOM 1337 N N . PRO A 1 179 ? -24.070 5.878 39.116 1.00 39.84 179 PRO A N 1
ATOM 1338 C CA . PRO A 1 179 ? -23.214 6.790 38.368 1.00 39.84 179 PRO A CA 1
ATOM 1339 C C . PRO A 1 179 ? -22.718 7.874 39.335 1.00 39.84 179 PRO A C 1
ATOM 1341 O O . PRO A 1 179 ? -23.432 8.833 39.627 1.00 39.84 179 PRO A O 1
ATOM 1344 N N . SER A 1 180 ? -21.531 7.697 39.916 1.00 41.91 180 SER A N 1
ATOM 1345 C CA . SER A 1 180 ? -20.768 8.837 40.422 1.00 41.91 180 SER A CA 1
ATOM 1346 C C . SER A 1 180 ? -20.250 9.560 39.189 1.00 41.91 180 SER A C 1
ATOM 1348 O O . SER A 1 180 ? -19.627 8.925 38.342 1.00 41.91 180 SER A O 1
ATOM 1350 N N . GLY A 1 181 ? -20.558 10.848 39.052 1.00 55.97 181 GLY A N 1
ATOM 1351 C CA . GLY A 1 181 ? -20.195 11.679 37.899 1.00 55.97 181 GLY A CA 1
ATOM 1352 C C . GLY A 1 181 ? -18.695 11.969 37.770 1.00 55.97 181 GLY A C 1
ATOM 1353 O O . GLY A 1 181 ? -18.331 13.065 37.366 1.00 55.97 181 GLY A O 1
ATOM 1354 N N . ASP A 1 182 ? -17.841 11.012 38.129 1.00 67.62 182 ASP A N 1
ATOM 1355 C CA . ASP A 1 182 ? -16.392 11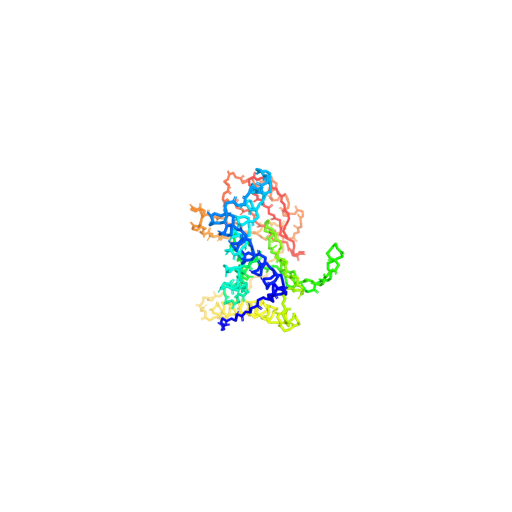.147 38.194 1.00 67.62 182 ASP A CA 1
ATOM 1356 C C . ASP A 1 182 ? -15.718 10.215 37.180 1.00 67.62 182 ASP A C 1
ATOM 1358 O O . ASP A 1 182 ? -16.215 9.131 36.869 1.00 67.62 182 ASP A O 1
ATOM 1362 N N . VAL A 1 183 ? -14.565 10.648 36.668 1.00 77.69 183 VAL A N 1
ATOM 1363 C CA . VAL A 1 183 ? -13.723 9.867 35.755 1.00 77.69 183 VAL A CA 1
ATOM 1364 C C . VAL A 1 183 ? -13.063 8.720 36.522 1.00 77.69 183 VAL A C 1
ATOM 1366 O O . VAL A 1 183 ? -12.400 8.939 37.536 1.00 77.69 183 VAL A O 1
ATOM 1369 N N . VAL A 1 184 ? -13.237 7.495 36.034 1.00 84.50 184 VAL A N 1
ATOM 1370 C CA . VAL A 1 184 ? -12.765 6.265 36.678 1.00 84.50 184 VAL A CA 1
ATOM 1371 C C . VAL A 1 184 ? -11.552 5.730 35.928 1.00 84.50 184 VAL A C 1
ATOM 1373 O O . VAL A 1 184 ? -11.592 5.591 34.710 1.00 84.50 184 VAL A O 1
ATOM 1376 N N . PHE A 1 185 ? -10.472 5.418 36.643 1.00 83.88 185 PHE A N 1
ATOM 1377 C CA . PHE A 1 185 ? -9.329 4.716 36.060 1.00 83.88 185 PHE A CA 1
ATOM 1378 C C . PHE A 1 185 ? -9.721 3.283 35.697 1.00 83.88 185 PHE A C 1
ATOM 1380 O O . PHE A 1 185 ? -10.272 2.568 36.534 1.00 83.88 185 PHE A O 1
ATOM 1387 N N . ASP A 1 186 ? -9.430 2.882 34.464 1.00 85.00 186 ASP A N 1
ATOM 1388 C CA . ASP A 1 186 ? -9.701 1.537 33.968 1.00 85.00 186 ASP A CA 1
ATOM 1389 C C . ASP A 1 186 ? -8.436 0.674 34.059 1.00 85.00 186 ASP A C 1
ATOM 1391 O O . ASP A 1 186 ? -8.381 -0.280 34.838 1.00 85.00 186 ASP A O 1
ATOM 1395 N N . ARG A 1 187 ? -7.380 1.035 33.314 1.00 79.62 187 ARG A N 1
ATOM 1396 C CA . ARG A 1 187 ? -6.134 0.252 33.251 1.00 79.62 187 ARG A CA 1
ATOM 1397 C C . ARG A 1 187 ? -4.946 1.039 32.696 1.00 79.62 187 ARG A C 1
ATOM 1399 O O . ARG A 1 187 ? -5.117 2.062 32.043 1.00 79.62 187 ARG A O 1
ATOM 1406 N N . GLU A 1 188 ? -3.739 0.526 32.927 1.00 86.81 188 GLU A N 1
ATOM 1407 C CA . GLU A 1 188 ? -2.498 1.002 32.302 1.00 86.81 188 GLU A CA 1
ATOM 1408 C C . GLU A 1 188 ? -1.979 -0.066 31.332 1.00 86.81 188 GLU A C 1
ATOM 1410 O O . GLU A 1 188 ? -1.810 -1.225 31.713 1.00 86.81 188 GLU A O 1
ATOM 1415 N N . GLU A 1 189 ? -1.716 0.319 30.087 1.00 83.31 189 GLU A N 1
ATOM 1416 C CA . GLU A 1 189 ? -1.103 -0.533 29.070 1.00 83.31 189 GLU A CA 1
ATOM 1417 C C . GLU A 1 189 ? 0.307 -0.029 28.758 1.00 83.31 189 GLU A C 1
ATOM 1419 O O . GLU A 1 189 ? 0.526 1.163 28.549 1.00 83.31 189 GLU A O 1
ATOM 1424 N N . ARG A 1 190 ? 1.282 -0.942 28.726 1.00 84.19 190 ARG A N 1
ATOM 1425 C CA . ARG A 1 190 ? 2.670 -0.630 28.365 1.00 84.19 190 ARG A CA 1
ATOM 1426 C C . ARG A 1 190 ? 3.011 -1.325 27.062 1.00 84.19 190 ARG A C 1
ATOM 1428 O O . ARG A 1 190 ? 2.992 -2.552 26.999 1.00 84.19 190 ARG A O 1
ATOM 1435 N N . ILE A 1 191 ? 3.309 -0.536 26.039 1.00 81.19 191 ILE A N 1
ATOM 1436 C CA . ILE A 1 191 ? 3.675 -1.027 24.715 1.00 81.19 191 ILE A CA 1
ATOM 1437 C C . ILE A 1 191 ? 5.155 -0.744 24.509 1.00 81.19 191 ILE A C 1
ATOM 1439 O O . ILE A 1 191 ? 5.584 0.403 24.382 1.00 81.19 191 ILE A O 1
ATOM 1443 N N . GLU A 1 192 ? 5.947 -1.808 24.488 1.00 75.81 192 GLU A N 1
ATOM 1444 C CA . GLU A 1 192 ? 7.343 -1.729 24.080 1.00 75.81 192 GLU A CA 1
ATOM 1445 C C . GLU A 1 192 ? 7.396 -1.581 22.557 1.00 75.81 192 GLU A C 1
ATOM 1447 O O . GLU A 1 192 ? 6.794 -2.373 21.830 1.00 75.81 192 GLU A O 1
ATOM 1452 N N . ALA A 1 193 ? 8.109 -0.564 22.070 1.00 73.31 193 ALA A N 1
ATOM 1453 C CA . ALA A 1 193 ? 8.364 -0.349 20.651 1.00 73.31 193 ALA A CA 1
ATOM 1454 C C . ALA A 1 193 ? 9.859 -0.588 20.371 1.00 73.31 193 ALA A C 1
ATOM 1456 O O . ALA A 1 193 ? 10.656 0.354 20.458 1.00 73.31 193 ALA A O 1
ATOM 1457 N N . PRO A 1 194 ? 10.271 -1.829 20.032 1.00 63.16 194 PRO A N 1
ATOM 1458 C CA . PRO A 1 194 ? 11.680 -2.184 19.841 1.00 63.16 194 PRO A CA 1
ATOM 1459 C C . PRO A 1 194 ? 12.369 -1.363 18.747 1.00 63.16 194 PRO A C 1
ATOM 1461 O O . PRO A 1 194 ? 13.558 -1.083 18.843 1.00 63.16 194 PRO A O 1
ATOM 1464 N N . GLU A 1 195 ? 11.616 -0.936 17.733 1.00 65.50 195 GLU A N 1
ATOM 1465 C CA . GLU A 1 195 ? 12.114 -0.116 16.622 1.00 65.50 195 GLU A CA 1
ATOM 1466 C C . GLU A 1 195 ? 12.475 1.317 17.043 1.00 65.50 195 GLU A C 1
ATOM 1468 O O . GLU A 1 195 ? 13.309 1.958 16.408 1.00 65.50 195 GLU A O 1
ATOM 1473 N N . LEU A 1 196 ? 11.868 1.810 18.127 1.00 64.06 196 LEU A N 1
ATOM 1474 C CA . LEU A 1 196 ? 12.090 3.150 18.676 1.00 64.06 196 LEU A CA 1
ATOM 1475 C C . LEU A 1 196 ? 12.924 3.124 19.966 1.00 64.06 196 LEU A C 1
ATOM 1477 O O . LEU A 1 196 ? 13.286 4.180 20.478 1.00 64.06 196 LEU A O 1
ATOM 1481 N N . GLY A 1 197 ? 13.226 1.934 20.499 1.00 70.12 197 GLY A N 1
ATOM 1482 C CA . GLY A 1 197 ? 13.965 1.766 21.752 1.00 70.12 197 GLY A CA 1
ATOM 1483 C C . GLY A 1 197 ? 13.263 2.371 22.973 1.00 70.12 197 GLY A C 1
ATOM 1484 O O . GLY A 1 197 ? 13.932 2.697 23.952 1.00 70.12 197 GLY A O 1
ATOM 1485 N N . ALA A 1 198 ? 11.939 2.547 22.918 1.00 76.62 198 ALA A N 1
ATOM 1486 C CA . ALA A 1 198 ? 11.149 3.233 23.938 1.00 76.62 198 ALA A CA 1
ATOM 1487 C C . ALA A 1 198 ? 9.946 2.391 24.390 1.00 76.62 198 ALA A C 1
ATOM 1489 O O . ALA A 1 198 ? 9.452 1.529 23.661 1.00 76.62 198 ALA A O 1
ATOM 1490 N N . THR A 1 199 ? 9.474 2.643 25.613 1.00 77.94 199 THR A N 1
ATOM 1491 C CA . THR A 1 199 ? 8.243 2.053 26.160 1.00 77.94 199 THR A CA 1
ATOM 1492 C C . THR A 1 199 ? 7.185 3.136 26.268 1.00 77.94 199 THR A C 1
ATOM 1494 O O . THR A 1 199 ? 7.388 4.117 26.978 1.00 77.94 199 THR A O 1
ATOM 1497 N N . PHE A 1 200 ? 6.063 2.945 25.587 1.00 84.81 200 PHE A N 1
ATOM 1498 C CA . PHE A 1 200 ? 4.915 3.838 25.656 1.00 84.81 200 PHE A CA 1
ATOM 1499 C C . PHE A 1 200 ? 3.948 3.373 26.743 1.00 84.81 200 PHE A C 1
ATOM 1501 O O . PHE A 1 200 ? 3.629 2.186 26.828 1.00 84.81 200 PHE A O 1
ATOM 1508 N N . ILE A 1 201 ? 3.495 4.301 27.580 1.00 85.56 201 ILE A N 1
ATOM 1509 C CA . ILE A 1 201 ? 2.598 4.054 28.709 1.00 85.56 201 ILE A CA 1
ATOM 1510 C C . ILE A 1 201 ? 1.256 4.718 28.407 1.00 85.56 201 ILE A C 1
ATOM 1512 O O . ILE A 1 201 ? 1.164 5.940 28.333 1.00 85.56 201 ILE A O 1
ATOM 1516 N N . TYR A 1 202 ? 0.209 3.917 28.273 1.00 85.06 202 TYR A N 1
ATOM 1517 C CA . TYR A 1 202 ? -1.156 4.361 28.021 1.00 85.06 202 TYR A CA 1
ATOM 1518 C C . TYR A 1 202 ? -1.981 4.194 29.297 1.00 85.06 202 TYR A C 1
ATOM 1520 O O . TYR A 1 202 ? -2.249 3.075 29.726 1.00 85.06 202 TYR A O 1
ATOM 1528 N N . GLN A 1 203 ? -2.390 5.297 29.916 1.00 86.56 203 GLN A N 1
ATOM 1529 C CA . GLN A 1 203 ? -3.288 5.297 31.068 1.00 86.56 203 GLN A CA 1
ATOM 1530 C C . GLN A 1 203 ? -4.722 5.519 30.593 1.00 86.56 203 GLN A C 1
ATOM 1532 O O . GLN A 1 203 ? -5.059 6.594 30.097 1.00 86.56 203 GLN A O 1
ATOM 1537 N N . ILE A 1 204 ? -5.558 4.500 30.740 1.00 86.75 204 ILE A N 1
ATOM 1538 C CA . ILE A 1 204 ? -6.914 4.456 30.201 1.00 86.75 204 ILE A CA 1
ATOM 1539 C C . ILE A 1 204 ? -7.918 4.698 31.331 1.00 86.75 204 ILE A C 1
ATOM 1541 O O . ILE A 1 204 ? -7.871 4.060 32.383 1.00 86.75 204 ILE A O 1
ATOM 1545 N N . TYR A 1 205 ? -8.847 5.616 31.090 1.00 87.19 205 TYR A N 1
ATOM 1546 C CA . TYR A 1 205 ? -9.909 6.035 31.994 1.00 87.19 205 TYR A CA 1
ATOM 1547 C C . TYR A 1 205 ? -11.266 5.966 31.284 1.00 87.19 205 TYR A C 1
ATOM 1549 O O . TYR A 1 205 ? -11.350 6.029 30.059 1.00 87.19 205 TYR A O 1
ATOM 1557 N N . THR A 1 206 ? -12.343 5.894 32.059 1.00 85.06 206 THR A N 1
ATOM 1558 C CA . THR A 1 206 ? -13.725 5.997 31.580 1.00 85.06 206 THR A CA 1
ATOM 1559 C C . THR A 1 206 ? -14.394 7.204 32.226 1.00 85.06 206 THR A C 1
ATOM 1561 O O . THR A 1 206 ? -14.379 7.345 33.448 1.00 85.06 206 THR A O 1
ATOM 1564 N N . ALA A 1 207 ? -14.988 8.076 31.418 1.00 86.06 207 ALA A N 1
ATOM 1565 C CA . ALA A 1 207 ? -15.756 9.231 31.870 1.00 86.06 207 ALA A CA 1
ATOM 1566 C C . ALA A 1 207 ? -17.250 9.052 31.560 1.00 86.06 207 ALA A C 1
ATOM 1568 O O . ALA A 1 207 ? -17.593 8.410 30.567 1.00 86.06 207 ALA A O 1
ATOM 1569 N N . PRO A 1 208 ? -18.149 9.637 32.370 1.00 81.38 208 PRO A N 1
ATOM 1570 C CA . PRO A 1 208 ? -19.591 9.562 32.132 1.00 81.38 208 PRO A CA 1
ATOM 1571 C C . PRO A 1 208 ? -20.053 10.387 30.921 1.00 81.38 208 PRO A C 1
ATOM 1573 O O . PRO A 1 208 ? -21.068 10.054 30.317 1.00 81.38 208 PRO A O 1
ATOM 1576 N N . ASP A 1 209 ? -19.322 11.445 30.565 1.00 83.62 209 ASP A N 1
ATOM 1577 C CA . ASP A 1 209 ? -19.653 12.373 29.484 1.00 83.62 209 ASP A CA 1
ATOM 1578 C C . ASP A 1 209 ? -18.396 13.111 28.976 1.00 83.62 209 ASP A C 1
ATOM 1580 O O . ASP A 1 209 ? -17.328 13.083 29.606 1.00 83.62 209 ASP A O 1
ATOM 1584 N N . ALA A 1 210 ? -18.530 13.790 27.835 1.00 80.44 210 ALA A N 1
ATOM 1585 C CA . ALA A 1 210 ? -17.458 14.564 27.210 1.00 80.44 210 ALA A CA 1
ATOM 1586 C C . ALA A 1 210 ? -16.923 15.719 28.081 1.00 80.44 210 ALA A C 1
ATOM 1588 O O . ALA A 1 210 ? -15.722 16.002 28.062 1.00 80.44 210 ALA A O 1
ATOM 1589 N N . ALA A 1 211 ? -17.779 16.386 28.861 1.00 79.56 211 ALA A N 1
ATOM 1590 C CA . ALA A 1 211 ? -17.375 17.519 29.694 1.00 79.56 211 ALA A CA 1
ATOM 1591 C C . ALA A 1 211 ? -16.478 17.061 30.855 1.00 79.56 211 ALA A C 1
ATOM 1593 O O . ALA A 1 211 ? -15.453 17.683 31.141 1.00 79.56 211 ALA A O 1
ATOM 1594 N N . SER A 1 212 ? -16.820 15.932 31.470 1.00 82.31 212 SER A N 1
ATOM 1595 C CA . SER A 1 212 ? -16.057 15.271 32.524 1.00 82.31 212 SER A CA 1
ATOM 1596 C C . SER A 1 212 ? -14.701 14.780 32.011 1.00 82.31 212 SER A C 1
ATOM 1598 O O . SER A 1 212 ? -13.681 14.984 32.675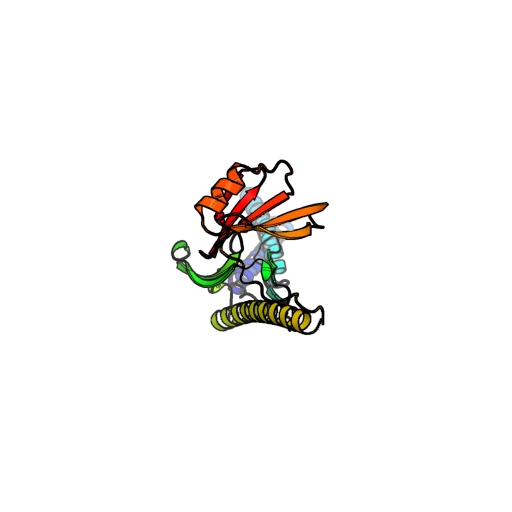 1.00 82.31 212 SER A O 1
ATOM 1600 N N . ALA A 1 213 ? -14.656 14.220 30.796 1.00 83.00 213 ALA A N 1
ATOM 1601 C CA . ALA A 1 213 ? -13.408 13.811 30.152 1.00 83.00 213 ALA A CA 1
ATOM 1602 C C . ALA A 1 213 ? -12.467 15.003 29.907 1.00 83.00 213 ALA A C 1
ATOM 1604 O O . ALA A 1 213 ? -11.301 14.976 30.304 1.00 83.00 213 ALA A O 1
ATOM 1605 N N . GLN A 1 214 ? -12.980 16.087 29.319 1.00 81.12 214 GLN A N 1
ATOM 1606 C CA . GLN A 1 214 ? -12.188 17.288 29.046 1.00 81.12 214 GLN A CA 1
ATOM 1607 C C . GLN A 1 214 ? -11.722 17.985 30.329 1.00 81.12 214 GLN A C 1
ATOM 1609 O O . GLN A 1 214 ? -10.571 18.415 30.412 1.00 81.12 214 GLN A O 1
ATOM 1614 N N . ALA A 1 215 ? -12.580 18.065 31.350 1.00 83.00 215 ALA A N 1
ATOM 1615 C CA . ALA A 1 215 ? -12.231 18.658 32.638 1.00 83.00 215 ALA A CA 1
ATOM 1616 C C . ALA A 1 215 ? -11.136 17.865 33.367 1.00 83.00 215 ALA A C 1
ATOM 1618 O O . ALA A 1 215 ? -10.263 18.466 34.000 1.00 83.00 215 ALA A O 1
ATOM 1619 N N . PHE A 1 216 ? -11.162 16.533 33.268 1.00 85.06 216 PHE A N 1
ATOM 1620 C CA . PHE A 1 216 ? -10.111 15.670 33.801 1.00 85.06 216 PHE A CA 1
ATOM 1621 C C . PHE A 1 216 ? -8.791 15.885 33.060 1.00 85.06 216 PHE A C 1
ATOM 1623 O O . PHE A 1 216 ? -7.775 16.185 33.686 1.00 85.06 216 PHE A O 1
ATOM 1630 N N . LEU A 1 217 ? -8.810 15.839 31.726 1.00 85.31 217 LEU A N 1
ATOM 1631 C CA . LEU A 1 217 ? -7.608 16.051 30.923 1.00 85.31 217 LEU A CA 1
ATOM 1632 C C . LEU A 1 217 ? -7.017 17.446 31.125 1.00 85.31 217 LEU A C 1
ATOM 1634 O O . LEU A 1 217 ? -5.799 17.578 31.163 1.00 85.31 217 LEU A O 1
ATOM 1638 N N . ALA A 1 218 ? -7.835 18.487 31.303 1.00 81.12 218 ALA A N 1
ATOM 1639 C CA . ALA A 1 218 ? -7.364 19.843 31.585 1.00 81.12 218 ALA A CA 1
ATOM 1640 C C . ALA A 1 218 ? -6.584 19.949 32.910 1.00 81.12 218 ALA A C 1
ATOM 1642 O O . ALA A 1 218 ? -5.663 20.759 33.007 1.00 81.12 218 ALA A O 1
ATOM 1643 N N . LYS A 1 219 ? -6.938 19.131 33.910 1.00 83.00 219 LYS A N 1
ATOM 1644 C CA . LYS A 1 219 ? -6.318 19.122 35.245 1.00 83.00 219 LYS A CA 1
ATOM 1645 C C . LYS A 1 219 ? -5.128 18.172 35.369 1.00 83.00 219 LYS A C 1
ATOM 1647 O O . LYS A 1 219 ? -4.355 18.322 36.312 1.00 83.00 219 LYS A O 1
ATOM 1652 N N . THR A 1 220 ? -4.969 17.239 34.434 1.00 79.81 220 THR A N 1
ATOM 1653 C CA . THR A 1 220 ? -3.923 16.211 34.473 1.00 79.81 220 THR A CA 1
ATOM 1654 C C . THR A 1 220 ? -2.905 16.452 33.354 1.00 79.81 220 THR A C 1
ATOM 1656 O O . THR A 1 220 ? -3.056 15.914 32.256 1.00 79.81 220 THR A O 1
ATOM 1659 N N . PRO A 1 221 ? -1.880 17.298 33.575 1.00 78.31 221 PRO A N 1
ATOM 1660 C CA . PRO A 1 221 ? -0.840 17.524 32.584 1.00 78.31 221 PRO A CA 1
ATOM 1661 C C . PRO A 1 221 ? 0.043 16.282 32.421 1.00 78.31 221 PRO A C 1
ATOM 1663 O O . PRO A 1 221 ? 0.405 15.620 33.392 1.00 78.31 221 PRO A O 1
ATOM 1666 N N . VAL A 1 222 ? 0.420 15.999 31.177 1.00 83.75 222 VAL A N 1
ATOM 1667 C CA . VAL A 1 222 ? 1.391 14.962 30.829 1.00 83.75 222 VAL A CA 1
ATOM 1668 C C . VAL A 1 222 ? 2.732 15.642 30.579 1.00 83.75 222 VAL A C 1
ATOM 1670 O O . VAL A 1 222 ? 2.813 16.586 29.794 1.00 83.75 222 VAL A O 1
ATOM 1673 N N . HIS A 1 223 ? 3.773 15.183 31.270 1.00 78.31 223 HIS A N 1
ATOM 1674 C CA . HIS A 1 223 ? 5.122 15.752 31.181 1.00 78.31 223 HIS A CA 1
ATOM 1675 C C . HIS A 1 223 ? 6.132 14.825 30.495 1.00 78.31 223 HIS A C 1
ATOM 1677 O O . HIS A 1 223 ? 7.198 15.287 30.097 1.00 78.31 223 HIS A O 1
ATOM 1683 N N . ASP A 1 224 ? 5.805 13.540 30.348 1.00 78.00 224 ASP A N 1
ATOM 1684 C CA . ASP A 1 224 ? 6.660 12.545 29.702 1.00 78.00 224 ASP A CA 1
ATOM 1685 C C . ASP A 1 224 ? 6.174 12.284 28.274 1.00 78.00 224 ASP A C 1
ATOM 1687 O O . ASP A 1 224 ? 4.994 12.010 28.056 1.00 78.00 224 ASP A O 1
ATOM 1691 N N . ALA A 1 225 ? 7.092 12.363 27.308 1.00 76.69 225 ALA A N 1
ATOM 1692 C CA . ALA A 1 225 ? 6.810 12.183 25.886 1.00 76.69 225 ALA A CA 1
ATOM 1693 C C . ALA A 1 225 ? 6.297 10.778 25.528 1.00 76.69 225 ALA A C 1
ATOM 1695 O O . ALA A 1 225 ? 5.748 10.602 24.444 1.00 76.69 225 ALA A O 1
ATOM 1696 N N . HIS A 1 226 ? 6.460 9.797 26.418 1.00 81.94 226 HIS A N 1
ATOM 1697 C CA . HIS A 1 226 ? 6.018 8.421 26.194 1.00 81.94 226 HIS A CA 1
ATOM 1698 C C . HIS A 1 226 ? 4.761 8.051 26.987 1.00 81.94 226 HIS A C 1
ATOM 1700 O O . HIS A 1 226 ? 4.347 6.894 26.952 1.00 81.94 226 HIS A O 1
ATOM 1706 N N . VAL A 1 227 ? 4.156 9.001 27.704 1.00 83.19 227 VAL A N 1
ATOM 1707 C CA . VAL A 1 227 ? 2.919 8.781 28.460 1.00 83.19 227 VAL A CA 1
ATOM 1708 C C . VAL A 1 227 ? 1.738 9.369 27.694 1.00 83.19 227 VAL A C 1
ATOM 1710 O O . VAL A 1 227 ? 1.780 10.508 27.238 1.00 83.19 227 VAL A O 1
ATOM 1713 N N . TYR A 1 228 ? 0.658 8.603 27.601 1.00 85.00 228 TYR A N 1
ATOM 1714 C CA . TYR A 1 228 ? -0.598 9.001 26.980 1.00 85.00 228 TYR A CA 1
ATOM 1715 C C . TYR A 1 228 ? -1.743 8.738 27.949 1.00 85.00 228 TYR A C 1
ATOM 1717 O O . TYR A 1 228 ? -1.833 7.659 28.533 1.00 85.00 228 TYR A O 1
ATOM 1725 N N . ILE A 1 229 ? -2.636 9.710 28.113 1.00 87.31 229 ILE A N 1
ATOM 1726 C CA . ILE A 1 229 ? -3.868 9.549 28.891 1.00 87.31 229 ILE A CA 1
ATOM 1727 C C . ILE A 1 229 ? -5.030 9.445 27.912 1.00 87.31 229 ILE A C 1
ATOM 1729 O O . ILE A 1 229 ? -5.241 10.366 27.127 1.00 87.31 229 ILE A O 1
ATOM 1733 N N . LEU A 1 230 ? -5.792 8.355 27.978 1.00 88.75 230 LEU A N 1
ATOM 1734 C CA . LEU A 1 230 ? -6.990 8.132 27.170 1.00 88.75 230 LEU A CA 1
ATOM 1735 C C . LEU A 1 230 ? -8.210 8.091 28.076 1.00 88.75 230 LEU A C 1
ATOM 1737 O O . LEU A 1 230 ? -8.206 7.415 29.100 1.00 88.75 230 LEU A O 1
ATOM 1741 N N . VAL A 1 231 ? -9.263 8.799 27.691 1.00 88.38 231 VAL A N 1
ATOM 1742 C CA . VAL A 1 231 ? -10.527 8.848 28.417 1.00 88.38 231 VAL A CA 1
ATOM 1743 C C . VAL A 1 231 ? -11.647 8.454 27.468 1.00 88.38 231 VAL A C 1
ATOM 1745 O O . VAL A 1 231 ? -12.024 9.219 26.578 1.00 88.38 231 VAL A O 1
ATOM 1748 N N . HIS A 1 232 ? -12.183 7.255 27.658 1.00 86.25 232 HIS A N 1
ATOM 1749 C CA . HIS A 1 232 ? -13.323 6.762 26.903 1.00 86.25 232 HIS A CA 1
ATOM 1750 C C . HIS A 1 232 ? -14.619 7.350 27.450 1.00 86.25 232 HIS A C 1
ATOM 1752 O O . HIS A 1 232 ? -14.842 7.388 28.661 1.00 86.25 232 HIS A O 1
ATOM 1758 N N . THR A 1 233 ? -15.491 7.776 26.544 1.00 85.12 233 THR A N 1
ATOM 1759 C CA . THR A 1 233 ? -16.849 8.216 26.870 1.00 85.12 233 THR A CA 1
ATOM 1760 C C . THR A 1 233 ? -17.873 7.214 26.333 1.00 85.12 233 THR A C 1
ATOM 1762 O O . THR A 1 233 ? -17.609 6.540 25.332 1.00 85.12 233 THR A O 1
ATOM 1765 N N . PRO A 1 234 ? -19.066 7.110 26.945 1.00 77.75 234 PRO A N 1
ATOM 1766 C CA . PRO A 1 234 ? -20.142 6.249 26.446 1.00 77.75 234 PRO A CA 1
ATOM 1767 C C . PRO A 1 234 ? -20.661 6.661 25.058 1.00 77.75 234 PRO A C 1
ATOM 1769 O O . PRO A 1 234 ? -21.337 5.874 24.402 1.00 77.75 234 PRO A O 1
ATOM 1772 N N . GLU A 1 235 ? -20.320 7.864 24.591 1.00 73.94 235 GLU A N 1
ATOM 1773 C CA . GLU A 1 235 ? -20.606 8.372 23.243 1.00 73.94 235 GLU A CA 1
ATOM 1774 C C . GLU A 1 235 ? -19.730 7.713 22.159 1.00 73.94 235 GLU A C 1
ATOM 1776 O O . GLU A 1 235 ? -19.940 7.943 20.970 1.00 73.94 235 GLU A O 1
ATOM 1781 N N . GLY A 1 236 ? -18.760 6.877 22.552 1.00 73.06 236 GLY A N 1
ATOM 1782 C CA . GLY A 1 236 ? -17.846 6.189 21.638 1.00 73.06 236 GLY A CA 1
ATOM 1783 C C . GLY A 1 236 ? -16.656 7.040 21.191 1.00 73.06 236 GLY A C 1
ATOM 1784 O O . GLY A 1 236 ? -15.887 6.596 20.345 1.00 73.06 236 GLY A O 1
ATOM 1785 N N . ILE A 1 237 ? -16.491 8.237 21.764 1.00 75.44 237 ILE A N 1
ATOM 1786 C CA . ILE A 1 237 ? -15.371 9.147 21.499 1.00 75.44 237 ILE A CA 1
ATOM 1787 C C . ILE A 1 237 ? -14.302 8.946 22.574 1.00 75.44 237 ILE A C 1
ATOM 1789 O O . ILE A 1 237 ? -14.617 8.889 23.772 1.00 75.44 237 ILE A O 1
ATOM 1793 N N . THR A 1 238 ? -13.036 8.876 22.157 1.00 85.44 238 THR A N 1
ATOM 1794 C CA . THR A 1 238 ? -11.900 8.799 23.083 1.00 85.44 238 THR A CA 1
ATOM 1795 C C . THR A 1 238 ? -11.174 10.135 23.116 1.00 85.44 238 THR A C 1
ATOM 1797 O O . THR A 1 238 ? -10.682 10.619 22.100 1.00 85.44 238 THR A O 1
ATOM 1800 N N . TYR A 1 239 ? -11.112 10.748 24.294 1.00 82.38 239 TYR A N 1
ATOM 1801 C CA . TYR A 1 239 ? -10.348 11.972 24.507 1.00 82.38 239 TYR A CA 1
ATOM 1802 C C . TYR A 1 239 ? -8.942 11.611 24.970 1.00 82.38 239 TYR A C 1
ATOM 1804 O O . TYR A 1 239 ? -8.773 10.904 25.961 1.00 82.38 239 TYR A O 1
ATOM 1812 N N . CYS A 1 240 ? -7.940 12.115 24.267 1.00 86.12 240 CYS A N 1
ATOM 1813 C CA . CYS A 1 240 ? -6.540 11.793 24.483 1.00 86.12 240 CYS A CA 1
ATOM 1814 C C . CYS A 1 240 ? -5.774 13.030 24.948 1.00 86.12 240 CYS A C 1
ATOM 1816 O O . CYS A 1 240 ? -6.056 14.152 24.519 1.00 86.12 240 CYS A O 1
ATOM 1818 N N . ARG A 1 241 ? -4.774 12.832 25.807 1.00 83.75 241 ARG A N 1
ATOM 1819 C CA . ARG A 1 241 ? -3.792 13.860 26.153 1.00 83.75 241 ARG A CA 1
ATOM 1820 C C . ARG A 1 241 ? -2.383 13.293 26.161 1.00 83.75 241 ARG A C 1
ATOM 1822 O O . ARG A 1 241 ? -2.131 12.260 26.777 1.00 83.75 241 ARG A O 1
ATOM 1829 N N . ASP A 1 242 ? -1.481 14.031 25.535 1.00 85.88 242 ASP A N 1
ATOM 1830 C CA . ASP A 1 242 ? -0.040 13.812 25.572 1.00 85.88 242 ASP A CA 1
ATOM 1831 C C . ASP A 1 242 ? 0.699 15.123 25.900 1.00 85.88 242 ASP A C 1
ATOM 1833 O O . ASP A 1 242 ? 0.096 16.108 26.349 1.00 85.88 242 ASP A O 1
ATOM 1837 N N . VAL A 1 243 ? 2.019 15.136 25.700 1.00 80.56 243 VAL A N 1
ATOM 1838 C CA . VAL A 1 243 ? 2.864 16.324 25.899 1.00 80.56 243 VAL A CA 1
ATOM 1839 C C . VAL A 1 243 ? 2.561 17.476 24.935 1.00 80.56 243 VAL A C 1
ATOM 1841 O O . VAL A 1 243 ? 2.896 18.619 25.244 1.00 80.56 243 VAL A O 1
ATOM 1844 N N . GLN A 1 244 ? 1.954 17.208 23.776 1.00 74.19 244 GLN A N 1
ATOM 1845 C CA . GLN A 1 244 ? 1.626 18.213 22.760 1.00 74.19 244 GLN A CA 1
ATOM 1846 C C . GLN A 1 244 ? 0.262 18.858 23.013 1.00 74.19 244 GLN A C 1
ATOM 1848 O O . GLN A 1 244 ? 0.061 20.023 22.664 1.00 74.19 244 GLN A O 1
ATOM 1853 N N . GLY A 1 245 ? -0.664 18.144 23.655 1.00 78.81 245 GLY A N 1
ATOM 1854 C CA . GLY A 1 245 ? -1.943 18.706 24.071 1.00 78.81 245 GLY A CA 1
ATOM 1855 C C . GLY A 1 245 ? -3.063 17.679 24.155 1.00 78.81 245 GLY A C 1
ATOM 1856 O O . GLY A 1 245 ? -2.836 16.483 24.301 1.00 78.81 245 GLY A O 1
ATOM 1857 N N . THR A 1 246 ? -4.299 18.172 24.105 1.00 82.19 246 THR A N 1
ATOM 1858 C CA . THR A 1 246 ? -5.516 17.353 24.156 1.00 82.19 246 THR A CA 1
ATOM 1859 C C . THR A 1 246 ? -6.141 17.254 22.766 1.00 82.19 246 THR A C 1
ATOM 1861 O O . THR A 1 246 ? -6.310 18.274 22.099 1.00 82.19 246 THR A O 1
ATOM 1864 N N . TYR A 1 247 ? -6.501 16.046 22.342 1.00 77.38 247 TYR A N 1
ATOM 1865 C CA . TYR A 1 247 ? -7.128 15.754 21.048 1.00 77.38 247 TYR A CA 1
ATOM 1866 C C . TYR A 1 247 ? -8.150 14.616 21.180 1.00 77.38 247 TYR A C 1
ATOM 1868 O O . TYR A 1 247 ? -8.268 13.996 22.234 1.00 77.38 247 TYR A O 1
ATOM 1876 N N . THR A 1 248 ? -8.926 14.362 20.129 1.00 79.31 248 THR A N 1
ATOM 1877 C CA . THR A 1 248 ? -9.933 13.288 20.073 1.00 79.31 248 THR A CA 1
ATOM 1878 C C . THR A 1 248 ? -9.527 12.228 19.060 1.00 79.31 248 THR A C 1
ATOM 1880 O O . THR A 1 248 ? -9.017 12.582 17.994 1.00 79.31 248 THR A O 1
ATOM 1883 N N . GLN A 1 249 ? -9.788 10.962 19.381 1.00 67.06 249 GLN A N 1
ATOM 1884 C CA . GLN A 1 249 ? -9.596 9.801 18.513 1.00 67.06 249 GLN A CA 1
ATOM 1885 C C . GLN A 1 249 ? -10.938 9.175 18.133 1.00 67.06 249 GLN A C 1
ATOM 1887 O O . GLN A 1 249 ? -11.828 9.105 19.018 1.00 67.06 249 GLN A O 1
#

pLDDT: mean 70.26, std 13.4, range [30.81, 88.75]

Sequence (249 aa):
MQETKFALRKKKIGCVFIGLSLFFIFGIVAAVANMILNFSFSTVLGSLAILLVCGGLGYFLVLTSLLNNPPTVTLNADGIEIIGLGMLVRQAAAWAEVEAVEAVYQEIQKQKALTIKLLPPKAPLLIPESAVDDFANFSAVVKAHFLAHQGAAVRAAQGIAMKMEKTDVSPAGKRPTKPSGDVVFDREERIEAPELGATFIYQIYTAPDAASAQAFLAKTPVHDAHVYILVHTPEGITYCRDVQGTYTQ